Protein AF-A0A496UBB1-F1 (afdb_monomer)

pLDDT: mean 87.91, std 18.05, range [34.88, 98.75]

Nearest PDB structures (foldseek):
  5g04-assembly1_J  TM=6.525E-01  e=4.670E-03  Homo sapiens
  6gxz-assembly2_C  TM=7.563E-01  e=5.443E-02  Homo sapiens
  2fbn-assembly1_B  TM=5.266E-01  e=6.542E-03  Plasmodium falciparum
  6yj6-assembly1_A  TM=5.485E-01  e=4.943E-02  Saccharomyces cerevisiae
  8qvw-assembly1_B  TM=6.201E-01  e=1.496E-01  Homo sapiens

Radius of gyration: 25.25 Å; Cα contacts (8 Å, |Δi|>4): 283; chains: 1; bounding box: 58×88×48 Å

Foldseek 3Di:
DDDDDDDDDDDDPPPPPPPPPPPPPPPPPDPPPAAFAKDFDAPPDAQLLLCCQPVVDSVCSQVQQVVQVHGNVDDDDGRDITTGRDGNVCNQVSVLSSQLSVLQVVLVVCVVPPVPSSLVSLVVSCVSHVPDCVSLLVNLVVCVVVVVNVVNCVSLVVVLLAQSSLCVQLVVCVVVVNLVRNLVSLVSQVVDPDRDLSSLLSNLLSCLVVPVPVSSVVSLVVSCPDPPRDPVSNVVSVVSNVVSVVVD

Solvent-accessible surface area (backbone atoms only — not comparable to full-atom values): 14056 Å² total; per-residue (Å²): 132,93,81,90,86,89,82,90,76,90,78,84,79,85,74,82,77,77,77,77,78,75,80,86,71,80,75,79,74,71,71,86,83,62,57,51,14,69,43,66,39,51,85,91,68,50,51,44,59,51,18,35,56,76,65,72,36,47,89,47,12,49,57,50,25,47,71,43,73,35,55,68,91,55,78,79,55,66,72,38,74,40,47,41,103,42,54,44,92,44,27,68,58,52,53,29,33,50,55,17,42,51,29,40,54,55,17,61,72,24,50,91,81,34,55,68,60,15,54,55,30,22,53,51,16,29,72,51,25,76,87,49,60,62,34,54,48,53,52,29,53,54,28,48,78,72,68,39,51,68,64,27,49,66,67,35,58,89,42,32,71,37,61,67,39,6,53,52,52,17,54,52,26,45,75,71,68,34,54,66,60,14,52,51,27,40,50,44,26,52,71,44,100,75,52,53,53,67,56,31,45,51,44,16,52,53,28,47,76,73,64,42,50,69,65,11,52,52,31,44,49,55,37,65,69,36,86,85,38,57,69,66,57,47,53,51,50,51,52,53,56,51,58,64,62,73,76,111

Structure (mmCIF, N/CA/C/O backbone):
data_AF-A0A496UBB1-F1
#
_entry.id   AF-A0A496UBB1-F1
#
loop_
_atom_site.group_PDB
_atom_site.id
_atom_site.type_symbol
_atom_site.label_atom_id
_atom_site.label_alt_id
_atom_site.label_comp_id
_atom_site.label_asym_id
_atom_site.label_entity_id
_atom_site.label_seq_id
_atom_site.pdbx_PDB_ins_code
_atom_site.Cartn_x
_atom_site.Cartn_y
_atom_site.Cartn_z
_atom_site.occupancy
_atom_site.B_iso_or_equiv
_atom_site.auth_seq_id
_atom_site.auth_comp_id
_atom_site.auth_asym_id
_atom_site.auth_atom_id
_atom_site.pdbx_PDB_model_num
ATOM 1 N N . MET A 1 1 ? -26.678 69.797 -11.445 1.00 34.88 1 MET A N 1
ATOM 2 C CA . MET A 1 1 ? -26.960 69.477 -12.862 1.00 34.88 1 MET A CA 1
ATOM 3 C C . MET A 1 1 ? -25.673 68.917 -13.468 1.00 34.88 1 MET A C 1
ATOM 5 O O . MET A 1 1 ? -24.625 69.460 -13.153 1.00 34.88 1 MET A O 1
ATOM 9 N N . LYS A 1 2 ? -25.780 67.801 -14.207 1.00 38.09 2 LYS A N 1
ATOM 10 C CA . LYS A 1 2 ? -24.777 67.054 -15.019 1.00 38.09 2 LYS A CA 1
ATOM 11 C C . LYS A 1 2 ? -23.652 67.959 -15.599 1.00 38.09 2 LYS A C 1
ATOM 13 O O . LYS A 1 2 ? -23.957 69.097 -15.923 1.00 38.09 2 LYS A O 1
ATOM 18 N N . THR A 1 3 ? -22.375 67.598 -15.801 1.00 39.38 3 THR A N 1
ATOM 19 C CA . THR A 1 3 ? -21.736 66.430 -16.469 1.00 39.38 3 THR A CA 1
ATOM 20 C C . THR A 1 3 ? -20.200 66.625 -16.315 1.00 39.38 3 THR A C 1
ATOM 22 O O . THR A 1 3 ? -19.749 67.758 -16.431 1.00 39.38 3 THR A O 1
ATOM 25 N N . LEU A 1 4 ? -19.414 65.656 -15.822 1.00 44.28 4 LEU A N 1
ATOM 26 C CA . LEU A 1 4 ? -18.406 64.835 -16.544 1.00 44.28 4 LEU A CA 1
ATOM 27 C C . LEU A 1 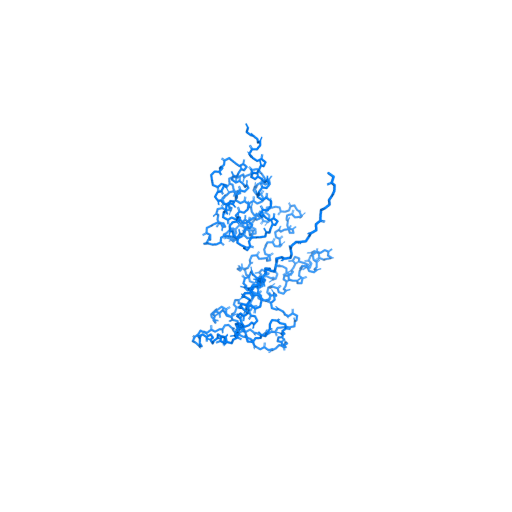4 ? -17.494 65.566 -17.567 1.00 44.28 4 LEU A C 1
ATOM 29 O O . LEU A 1 4 ? -18.026 66.101 -18.533 1.00 44.28 4 LEU A O 1
ATOM 33 N N . ILE A 1 5 ? -16.153 65.465 -17.422 1.00 39.56 5 ILE A N 1
ATOM 34 C CA . ILE A 1 5 ? -15.202 64.879 -18.412 1.00 39.56 5 ILE A CA 1
ATOM 35 C C . ILE A 1 5 ? -13.706 65.102 -18.053 1.00 39.56 5 ILE A C 1
ATOM 37 O O . ILE A 1 5 ? -13.263 66.220 -17.821 1.00 39.56 5 ILE A O 1
ATOM 41 N N . LEU A 1 6 ? -12.979 63.972 -18.092 1.00 38.97 6 LEU A N 1
ATOM 42 C CA . LEU A 1 6 ? -11.556 63.693 -18.368 1.00 38.97 6 LEU A CA 1
ATOM 43 C C . LEU A 1 6 ? -10.429 64.471 -17.660 1.00 38.97 6 LEU A C 1
ATOM 45 O O . LEU A 1 6 ? -10.047 65.562 -18.073 1.00 38.97 6 LEU A O 1
ATOM 49 N N . THR A 1 7 ? -9.692 63.733 -16.824 1.00 42.12 7 THR A N 1
ATOM 50 C CA . THR A 1 7 ? -8.228 63.852 -16.763 1.00 42.12 7 THR A CA 1
ATOM 51 C C . THR A 1 7 ? -7.617 62.459 -16.875 1.00 42.12 7 THR A C 1
ATOM 53 O O . THR A 1 7 ? -7.827 61.598 -16.024 1.00 42.12 7 THR A O 1
ATOM 56 N N . ALA A 1 8 ? -6.896 62.234 -17.970 1.00 42.97 8 ALA A N 1
ATOM 57 C CA . ALA A 1 8 ? -6.082 61.053 -18.193 1.00 42.97 8 ALA A CA 1
ATOM 58 C C . ALA A 1 8 ? -4.845 61.113 -17.287 1.00 42.97 8 ALA A C 1
ATOM 60 O O . ALA A 1 8 ? -4.058 62.054 -17.379 1.00 42.97 8 ALA A O 1
ATOM 61 N N . ALA A 1 9 ? -4.669 60.106 -16.433 1.00 40.09 9 ALA A N 1
ATOM 62 C CA . ALA A 1 9 ? -3.434 59.876 -15.697 1.00 40.09 9 ALA A CA 1
ATOM 63 C C . ALA A 1 9 ? -2.850 58.534 -16.143 1.00 40.09 9 ALA A C 1
ATOM 65 O O . ALA A 1 9 ? -3.376 57.462 -15.850 1.00 40.09 9 ALA A O 1
ATOM 66 N N . VAL A 1 10 ? -1.767 58.640 -16.906 1.00 43.75 10 VAL A N 1
ATOM 67 C CA . VAL A 1 10 ? -0.876 57.556 -17.304 1.00 43.75 10 VAL A CA 1
ATOM 68 C C . VAL A 1 10 ? -0.183 57.032 -16.045 1.00 43.75 10 VAL A C 1
ATOM 70 O O . VAL A 1 10 ? 0.629 57.738 -15.453 1.00 43.75 10 VAL A O 1
ATOM 73 N N . ILE A 1 11 ? -0.493 55.801 -15.635 1.00 44.00 11 ILE A N 1
ATOM 74 C CA . ILE A 1 11 ? 0.301 55.059 -14.650 1.00 44.00 11 ILE A CA 1
ATOM 75 C C . ILE A 1 11 ? 1.100 54.015 -15.424 1.00 44.00 11 ILE A C 1
ATOM 77 O O . ILE A 1 11 ? 0.563 53.024 -15.912 1.00 44.00 11 ILE A O 1
ATOM 81 N N . MET A 1 12 ? 2.398 54.281 -15.562 1.00 39.47 12 MET A N 1
ATOM 82 C CA . MET A 1 12 ? 3.376 53.334 -16.081 1.00 39.47 12 MET A CA 1
ATOM 83 C C . MET A 1 12 ? 3.597 52.219 -15.057 1.00 39.47 12 MET A C 1
ATOM 85 O O . MET A 1 12 ? 4.274 52.410 -14.050 1.00 39.47 12 MET A O 1
ATOM 89 N N . THR A 1 13 ? 3.043 51.039 -15.321 1.00 46.53 13 THR A N 1
ATOM 90 C CA . THR A 1 13 ? 3.401 49.808 -14.616 1.00 46.53 13 THR A CA 1
ATOM 91 C C . THR A 1 13 ? 4.704 49.266 -15.196 1.00 46.53 13 THR A C 1
ATOM 93 O O . THR A 1 13 ? 4.704 48.523 -16.177 1.00 46.53 13 THR A O 1
ATOM 96 N N . ALA A 1 14 ? 5.829 49.635 -14.587 1.00 44.69 14 ALA A N 1
ATOM 97 C CA . ALA A 1 14 ? 7.092 48.926 -14.755 1.00 44.69 14 ALA A CA 1
ATOM 98 C C . ALA A 1 14 ? 7.000 47.574 -14.024 1.00 44.69 14 ALA A C 1
ATOM 100 O O . ALA A 1 14 ? 7.448 47.419 -12.889 1.00 44.69 14 ALA A O 1
ATOM 101 N N . GLY A 1 15 ? 6.348 46.600 -14.662 1.00 42.34 15 GLY A N 1
ATOM 102 C CA . GLY A 1 15 ? 6.370 45.208 -14.235 1.00 42.34 15 GLY A CA 1
ATOM 103 C C . GLY A 1 15 ? 7.713 44.589 -14.605 1.00 42.34 15 GLY A C 1
ATOM 104 O O . GLY A 1 15 ? 7.918 44.182 -15.743 1.00 42.34 15 GLY A O 1
ATOM 105 N N . CYS A 1 16 ? 8.636 44.528 -13.648 1.00 42.47 16 CYS A N 1
ATOM 106 C CA . CYS A 1 16 ? 9.842 43.712 -13.741 1.00 42.47 16 CYS A CA 1
ATOM 107 C C . CYS A 1 16 ? 9.464 42.223 -13.778 1.00 42.47 16 CYS A C 1
ATOM 109 O O . CYS A 1 16 ? 9.526 41.537 -12.761 1.00 42.47 16 CYS A O 1
ATOM 111 N N . THR A 1 17 ? 9.114 41.687 -14.946 1.00 43.69 17 THR A N 1
ATOM 112 C CA . THR A 1 17 ? 9.176 40.241 -15.181 1.00 43.69 17 THR A CA 1
ATOM 113 C C . THR A 1 17 ? 10.638 39.869 -15.393 1.00 43.69 17 THR A C 1
ATOM 115 O O . THR A 1 17 ? 11.131 39.813 -16.520 1.00 43.69 17 THR A O 1
ATOM 118 N N . LYS A 1 18 ? 11.368 39.645 -14.294 1.00 39.88 18 LYS A N 1
ATOM 119 C CA . LYS A 1 18 ? 12.594 38.845 -14.351 1.00 39.88 18 LYS A CA 1
ATOM 120 C C . LYS A 1 18 ? 12.168 37.416 -14.670 1.00 39.88 18 LYS A C 1
ATOM 122 O O . LYS A 1 18 ? 11.892 36.628 -13.773 1.00 39.88 18 LYS A O 1
ATOM 127 N N . THR A 1 19 ? 12.086 37.101 -15.956 1.00 46.72 19 THR A N 1
ATOM 128 C CA . THR A 1 19 ? 12.054 35.717 -16.418 1.00 46.72 19 THR A CA 1
ATOM 129 C C . THR A 1 19 ? 13.435 35.145 -16.146 1.00 46.72 19 THR A C 1
ATOM 131 O O . THR A 1 19 ? 14.355 35.280 -16.951 1.00 46.72 19 THR A O 1
ATOM 134 N N . THR A 1 20 ? 13.618 34.577 -14.958 1.00 40.94 20 THR A N 1
ATOM 135 C CA . THR A 1 20 ? 14.803 33.786 -14.651 1.00 40.94 20 THR A CA 1
ATOM 136 C C . THR A 1 20 ? 14.674 32.502 -15.457 1.00 40.94 20 THR A C 1
ATOM 138 O O . THR A 1 20 ? 13.986 31.568 -15.056 1.00 40.94 20 THR A O 1
ATOM 141 N N . VAL A 1 21 ? 15.284 32.479 -16.641 1.00 42.44 21 VAL A N 1
ATOM 142 C CA . VAL A 1 21 ? 15.509 31.236 -17.376 1.00 42.44 21 VAL A CA 1
ATOM 143 C C . VAL A 1 21 ? 16.512 30.446 -16.545 1.00 42.44 21 VAL A C 1
ATOM 145 O O . VAL A 1 21 ? 17.716 30.689 -16.608 1.00 42.44 21 VAL A O 1
ATOM 148 N N . VAL A 1 22 ? 16.010 29.550 -15.698 1.00 36.53 22 VAL A N 1
ATOM 149 C CA . VAL A 1 22 ? 16.844 28.549 -15.039 1.00 36.53 22 VAL A CA 1
ATOM 150 C C . VAL A 1 22 ? 17.343 27.641 -16.156 1.00 36.53 22 VAL A C 1
ATOM 152 O O . VAL A 1 22 ? 16.577 26.867 -16.723 1.00 36.53 22 VAL A O 1
ATOM 155 N N . GLN A 1 23 ? 18.613 27.783 -16.535 1.00 38.38 23 GLN A N 1
ATOM 156 C CA . GLN A 1 23 ? 19.276 26.808 -17.391 1.00 38.38 23 GLN A CA 1
ATOM 157 C C . GLN A 1 23 ? 19.373 25.497 -16.603 1.00 38.38 23 GLN A C 1
ATOM 159 O O . GLN A 1 23 ? 20.313 25.285 -15.840 1.00 38.38 23 GLN A O 1
ATOM 164 N N . SER A 1 24 ? 18.377 24.626 -16.751 1.00 43.62 24 SER A N 1
ATOM 165 C CA . SER A 1 24 ? 18.393 23.275 -16.202 1.00 43.62 24 SER A CA 1
ATOM 166 C C . SER A 1 24 ? 19.391 22.419 -16.983 1.00 43.62 24 SER A C 1
ATOM 168 O O . SER A 1 24 ? 19.061 21.703 -17.922 1.00 43.62 24 SER A O 1
ATOM 170 N N . ARG A 1 25 ? 20.661 22.511 -16.595 1.00 42.31 25 ARG A N 1
ATOM 171 C CA . ARG A 1 25 ? 21.662 21.471 -16.857 1.00 42.31 25 ARG A CA 1
ATOM 172 C C . ARG A 1 25 ? 22.479 21.210 -15.599 1.00 42.31 25 ARG A C 1
ATOM 174 O O . ARG A 1 25 ? 23.703 21.202 -15.637 1.00 42.31 25 ARG A O 1
ATOM 181 N N . TYR A 1 26 ? 21.799 20.982 -14.479 1.00 40.34 26 TYR A N 1
ATOM 182 C CA . TYR A 1 26 ? 22.389 20.115 -13.469 1.00 40.34 26 TYR A CA 1
ATOM 183 C C . TYR A 1 26 ? 22.231 18.690 -13.987 1.00 40.34 26 TYR A C 1
ATOM 185 O O . TYR A 1 26 ? 21.193 18.062 -13.814 1.00 40.34 26 TYR A O 1
ATOM 193 N N . ILE A 1 27 ? 23.256 18.211 -14.693 1.00 48.44 27 ILE A N 1
ATOM 194 C CA . ILE A 1 27 ? 23.473 16.774 -14.802 1.00 48.44 27 ILE A CA 1
ATOM 195 C C . ILE A 1 27 ? 23.886 16.373 -13.391 1.00 48.44 27 ILE A C 1
ATOM 197 O O . ILE A 1 27 ? 25.020 16.621 -12.982 1.00 48.44 27 ILE A O 1
ATOM 201 N N . ILE A 1 28 ? 22.936 15.862 -12.612 1.00 49.47 28 ILE A N 1
ATOM 202 C CA . ILE A 1 28 ? 23.261 15.150 -11.383 1.00 49.47 28 ILE A CA 1
ATOM 203 C C . ILE A 1 28 ? 24.087 13.959 -11.863 1.00 49.47 28 ILE A C 1
ATOM 205 O O . ILE A 1 28 ? 23.551 13.055 -12.493 1.00 49.47 28 ILE A O 1
ATOM 209 N N . GLN A 1 29 ? 25.406 14.013 -11.683 1.00 47.59 29 GLN A N 1
ATOM 210 C CA . GLN A 1 29 ? 26.235 12.821 -11.770 1.00 47.59 29 GLN A CA 1
ATOM 211 C C . GLN A 1 29 ? 26.041 12.113 -10.428 1.00 47.59 29 GLN A C 1
ATOM 213 O O . GLN A 1 29 ? 26.569 12.613 -9.431 1.00 47.59 29 GLN A O 1
ATOM 218 N N . PRO A 1 30 ? 25.218 11.047 -10.350 1.00 53.56 30 PRO A N 1
ATOM 219 C CA . PRO A 1 30 ? 25.114 10.271 -9.126 1.00 53.56 30 PRO A CA 1
ATOM 220 C C . PRO A 1 30 ? 26.514 9.795 -8.748 1.00 53.56 30 PRO A C 1
ATOM 222 O O . PRO A 1 30 ? 27.323 9.475 -9.622 1.00 53.56 30 PRO A O 1
ATOM 225 N N . ASP A 1 31 ? 26.813 9.812 -7.453 1.00 51.72 31 ASP A N 1
ATOM 226 C CA . ASP A 1 31 ? 28.105 9.378 -6.945 1.00 51.72 31 ASP A CA 1
ATOM 227 C C . ASP A 1 31 ? 28.355 7.933 -7.405 1.00 51.72 31 ASP A C 1
ATOM 229 O O . ASP A 1 31 ? 27.686 6.986 -6.979 1.00 51.72 31 ASP A O 1
ATOM 233 N N . THR A 1 32 ? 29.291 7.780 -8.343 1.00 53.22 32 THR A N 1
ATOM 234 C CA . THR A 1 32 ? 29.580 6.541 -9.085 1.00 53.22 32 THR A CA 1
ATOM 235 C C . THR A 1 32 ? 30.123 5.410 -8.207 1.00 53.22 32 THR A C 1
ATOM 237 O O . THR A 1 32 ? 30.465 4.348 -8.718 1.00 53.22 32 THR A O 1
ATOM 240 N N . GLN A 1 33 ? 30.246 5.631 -6.896 1.00 56.94 33 GLN A N 1
ATOM 241 C CA . GLN A 1 33 ? 30.654 4.615 -5.927 1.00 56.94 33 GLN A CA 1
ATOM 242 C C . GLN A 1 33 ? 29.481 3.849 -5.305 1.00 56.94 33 GLN A C 1
ATOM 244 O O . GLN A 1 33 ? 29.718 2.866 -4.606 1.00 56.94 33 GLN A O 1
ATOM 249 N N . SER A 1 34 ? 28.234 4.261 -5.548 1.00 61.97 34 SER A N 1
ATOM 250 C CA . SER A 1 34 ? 27.068 3.509 -5.078 1.00 61.97 34 SER A CA 1
ATOM 251 C C . SER A 1 34 ? 26.761 2.348 -6.027 1.00 61.97 34 SER A C 1
ATOM 253 O O . SER A 1 34 ? 26.517 2.539 -7.217 1.00 61.97 34 SER A O 1
ATOM 255 N N . SER A 1 35 ? 26.821 1.125 -5.503 1.00 77.31 35 SER A N 1
ATOM 256 C CA . SER A 1 35 ? 26.423 -0.088 -6.208 1.00 77.31 35 SER A CA 1
ATOM 257 C C . SER A 1 35 ? 24.909 -0.062 -6.431 1.00 77.31 35 SER A C 1
ATOM 259 O O . SER A 1 35 ? 24.124 -0.205 -5.495 1.00 77.31 35 SER A O 1
ATOM 261 N N . GLN A 1 36 ? 24.500 0.204 -7.670 1.00 88.19 36 GLN A N 1
ATOM 262 C CA . GLN A 1 36 ? 23.095 0.262 -8.066 1.00 88.19 36 GLN A CA 1
ATOM 263 C C . GLN A 1 36 ? 22.580 -1.130 -8.441 1.00 88.19 36 GLN A C 1
ATOM 265 O O . GLN A 1 36 ? 23.280 -1.905 -9.094 1.00 88.19 36 GLN A O 1
ATOM 270 N N . CYS A 1 37 ? 21.337 -1.418 -8.063 1.00 93.62 37 CYS A N 1
ATOM 271 C CA . CYS A 1 37 ? 20.593 -2.603 -8.480 1.00 93.62 37 CYS A CA 1
ATOM 272 C C . CYS A 1 37 ? 20.428 -2.622 -10.004 1.00 93.62 37 CYS A C 1
ATOM 274 O O . CYS A 1 37 ? 19.929 -1.655 -10.594 1.00 93.62 37 CYS A O 1
ATOM 276 N N . ARG A 1 38 ? 20.777 -3.744 -10.640 1.00 95.06 38 ARG A N 1
ATOM 277 C CA . ARG A 1 38 ? 20.482 -3.966 -12.057 1.00 95.06 38 ARG A CA 1
ATOM 278 C C . ARG A 1 38 ? 19.107 -4.575 -12.211 1.00 95.06 38 ARG A C 1
ATOM 280 O O . ARG A 1 38 ? 18.685 -5.427 -11.435 1.00 95.06 38 ARG A O 1
ATOM 287 N N . TYR A 1 39 ? 18.398 -4.135 -13.236 1.00 96.12 39 TYR A N 1
ATOM 288 C CA . TYR A 1 39 ? 17.076 -4.644 -13.536 1.00 96.12 39 TYR A CA 1
ATOM 289 C C . TYR A 1 39 ? 16.878 -4.758 -15.042 1.00 96.12 39 TYR A C 1
ATOM 291 O O . TYR A 1 39 ? 17.121 -3.812 -15.787 1.00 96.12 39 TYR A O 1
ATOM 299 N N . THR A 1 40 ? 16.425 -5.921 -15.505 1.00 97.75 40 THR A N 1
ATOM 300 C CA . THR A 1 40 ? 16.101 -6.133 -16.917 1.00 97.75 40 THR A CA 1
ATOM 301 C C . THR A 1 40 ? 14.645 -5.776 -17.177 1.00 97.75 40 THR A C 1
ATOM 303 O O . THR A 1 40 ? 13.741 -6.476 -16.715 1.00 97.75 40 THR A O 1
ATOM 306 N N . TRP A 1 41 ? 14.430 -4.727 -17.968 1.00 97.94 41 TRP A N 1
ATOM 307 C CA . TRP A 1 41 ? 13.110 -4.266 -18.385 1.00 97.94 41 TRP A CA 1
ATOM 308 C C . TRP A 1 41 ? 12.315 -5.384 -19.066 1.00 97.94 41 TRP A C 1
ATOM 310 O O . TRP A 1 41 ? 12.812 -6.031 -19.992 1.00 97.94 41 TRP A O 1
ATOM 320 N N . GLN A 1 42 ? 11.079 -5.620 -18.631 1.00 97.94 42 GLN A N 1
ATOM 321 C CA . GLN A 1 42 ? 10.206 -6.661 -19.176 1.00 97.94 42 GLN A CA 1
ATOM 322 C C . GLN A 1 42 ? 9.101 -6.076 -20.060 1.00 97.94 42 GLN A C 1
ATOM 324 O O . GLN A 1 42 ? 8.846 -4.872 -20.107 1.00 97.94 42 GLN A O 1
ATOM 329 N N . HIS A 1 43 ? 8.416 -6.952 -20.792 1.00 97.06 43 HIS A N 1
ATOM 330 C CA . HIS A 1 43 ? 7.254 -6.550 -21.575 1.00 97.06 43 HIS A CA 1
ATOM 331 C C . HIS A 1 43 ? 6.120 -6.043 -20.668 1.00 97.06 43 HIS A C 1
ATOM 333 O O . HIS A 1 43 ? 5.716 -6.722 -19.725 1.00 97.06 43 HIS A O 1
ATOM 339 N N . GLY A 1 44 ? 5.582 -4.863 -20.988 1.00 95.75 44 GLY A N 1
ATOM 340 C CA . GLY A 1 44 ? 4.504 -4.231 -20.224 1.00 95.75 44 GLY A CA 1
ATOM 341 C C . GLY A 1 44 ? 4.958 -3.511 -18.951 1.00 95.75 44 GLY A C 1
ATOM 342 O O . GLY A 1 44 ? 4.101 -3.116 -18.160 1.00 95.75 44 GLY A O 1
ATOM 343 N N . ASP A 1 45 ? 6.265 -3.352 -18.738 1.00 97.88 45 ASP A N 1
ATOM 344 C CA . ASP A 1 45 ? 6.794 -2.448 -17.719 1.00 97.88 45 ASP A CA 1
ATOM 345 C C . ASP A 1 45 ? 6.614 -0.981 -18.158 1.00 97.88 45 ASP A C 1
ATOM 347 O O . ASP A 1 45 ? 6.624 -0.660 -19.350 1.00 97.88 45 ASP A O 1
ATOM 351 N N . TYR A 1 46 ? 6.440 -0.099 -17.175 1.00 98.00 46 TYR A N 1
ATOM 352 C CA . TYR A 1 46 ? 6.408 1.360 -17.305 1.00 98.00 46 TYR A CA 1
ATOM 353 C C . TYR A 1 46 ? 6.847 1.988 -15.973 1.00 98.00 46 TYR A C 1
ATOM 355 O O . TYR A 1 46 ? 6.853 1.310 -14.942 1.00 98.00 46 TYR A O 1
ATOM 363 N N . TRP A 1 47 ? 7.257 3.258 -15.973 1.00 97.94 47 TRP A N 1
ATOM 364 C CA . TRP A 1 47 ? 7.920 3.870 -14.815 1.00 97.94 47 TRP A CA 1
ATOM 365 C C . TRP A 1 47 ? 7.038 3.924 -13.565 1.00 97.94 47 TRP A C 1
ATOM 367 O O . TRP A 1 47 ? 7.504 3.588 -12.478 1.00 97.94 47 TRP A O 1
ATOM 377 N N . GLU A 1 48 ? 5.753 4.240 -13.713 1.00 98.19 48 GLU A N 1
ATOM 378 C CA . GLU A 1 48 ? 4.784 4.262 -12.615 1.00 98.19 48 GLU A CA 1
ATOM 379 C C . GLU A 1 48 ? 4.575 2.875 -11.998 1.00 98.19 48 GLU A C 1
ATOM 381 O O . GLU A 1 48 ? 4.380 2.764 -10.789 1.00 98.19 48 GLU A O 1
ATOM 386 N N . PHE A 1 49 ? 4.668 1.807 -12.798 1.00 97.88 49 PHE A N 1
ATOM 387 C CA . PHE A 1 49 ? 4.588 0.436 -12.296 1.00 97.88 49 PHE A CA 1
ATOM 388 C C . PHE A 1 49 ? 5.794 0.081 -11.424 1.00 97.88 49 PHE A C 1
ATOM 390 O O . PHE A 1 49 ? 5.616 -0.469 -10.338 1.00 97.88 49 PHE A O 1
ATOM 397 N N . LEU A 1 50 ? 7.010 0.429 -11.862 1.00 97.75 50 LEU A N 1
ATOM 398 C CA . LEU A 1 50 ? 8.219 0.208 -11.064 1.00 97.75 50 LEU A CA 1
ATOM 399 C C . LEU A 1 50 ? 8.195 1.051 -9.782 1.00 97.75 50 LEU A C 1
ATOM 401 O O . LEU A 1 50 ? 8.513 0.540 -8.712 1.00 97.75 50 LEU A O 1
ATOM 405 N N . ALA A 1 51 ? 7.802 2.323 -9.878 1.00 97.25 51 ALA A N 1
ATOM 406 C CA . ALA A 1 51 ? 7.745 3.228 -8.735 1.00 97.25 51 ALA A CA 1
ATOM 407 C C . ALA A 1 51 ? 6.722 2.754 -7.688 1.00 97.25 51 ALA A C 1
ATOM 409 O O . ALA A 1 51 ? 7.031 2.689 -6.500 1.00 97.25 51 ALA A O 1
ATOM 410 N N . TRP A 1 52 ? 5.547 2.296 -8.125 1.00 96.31 52 TRP A N 1
ATOM 411 C CA . TRP A 1 52 ? 4.578 1.644 -7.245 1.00 96.31 52 TRP A CA 1
ATOM 412 C C . TRP A 1 52 ? 5.137 0.379 -6.582 1.00 96.31 52 TRP A C 1
ATOM 414 O O . TRP A 1 52 ? 5.054 0.229 -5.365 1.00 96.31 52 TRP A O 1
ATOM 424 N N . ALA A 1 53 ? 5.725 -0.533 -7.357 1.00 97.25 53 ALA A N 1
ATOM 425 C CA . ALA A 1 53 ? 6.169 -1.822 -6.833 1.00 97.25 53 ALA A CA 1
ATOM 426 C C . ALA A 1 53 ? 7.355 -1.690 -5.858 1.00 97.25 53 ALA A C 1
ATOM 428 O O . ALA A 1 53 ? 7.385 -2.336 -4.804 1.00 97.25 53 ALA A O 1
ATOM 429 N N . LEU A 1 54 ? 8.342 -0.864 -6.213 1.00 96.38 54 LEU A N 1
ATOM 430 C CA . LEU A 1 54 ? 9.617 -0.766 -5.502 1.00 96.38 54 LEU A CA 1
ATOM 431 C C . LEU A 1 54 ? 9.622 0.314 -4.423 1.00 96.38 54 LEU A C 1
ATOM 433 O O . LEU A 1 54 ? 10.256 0.122 -3.387 1.00 96.38 54 LEU A O 1
ATOM 437 N N . LEU A 1 55 ? 8.939 1.435 -4.662 1.00 93.50 55 LEU A N 1
ATOM 438 C CA . LEU A 1 55 ? 8.970 2.607 -3.783 1.00 93.50 55 LEU A CA 1
ATOM 439 C C . LEU A 1 55 ? 7.644 2.827 -3.049 1.00 93.50 55 LEU A C 1
ATOM 441 O O . LEU A 1 55 ? 7.606 3.629 -2.120 1.00 93.50 55 LEU A O 1
ATOM 445 N N . ASP A 1 56 ? 6.577 2.114 -3.441 1.00 91.69 56 ASP A N 1
ATOM 446 C CA . ASP A 1 56 ? 5.218 2.329 -2.928 1.00 91.69 56 ASP A CA 1
ATOM 447 C C . ASP A 1 56 ? 4.787 3.807 -3.103 1.00 91.69 56 ASP A C 1
ATOM 449 O O . ASP A 1 56 ? 4.113 4.388 -2.250 1.00 91.69 56 ASP A O 1
ATOM 453 N N . ASP A 1 57 ? 5.236 4.424 -4.212 1.00 91.06 57 ASP A N 1
ATOM 454 C CA . ASP A 1 57 ? 5.053 5.843 -4.542 1.00 91.06 57 ASP A CA 1
ATOM 455 C C . ASP A 1 57 ? 5.058 6.079 -6.066 1.00 91.06 57 ASP A C 1
ATOM 457 O O . ASP A 1 57 ? 6.106 6.164 -6.704 1.00 91.06 57 ASP A O 1
ATOM 461 N N . ILE A 1 58 ? 3.870 6.183 -6.672 1.00 93.50 58 ILE A N 1
ATOM 462 C CA . ILE A 1 58 ? 3.703 6.426 -8.118 1.00 93.50 58 ILE A CA 1
ATOM 463 C C . ILE A 1 58 ? 4.292 7.781 -8.567 1.00 93.50 58 ILE A C 1
ATOM 465 O O . ILE A 1 58 ? 4.986 7.794 -9.583 1.00 93.50 58 ILE A O 1
ATOM 469 N N . PRO A 1 59 ? 4.071 8.909 -7.856 1.00 92.31 59 PRO A N 1
ATOM 470 C CA . PRO A 1 59 ? 4.686 10.201 -8.184 1.00 92.31 59 PRO A CA 1
ATOM 471 C C . PRO A 1 59 ? 6.209 10.187 -8.384 1.00 92.31 59 PRO A C 1
ATOM 473 O O . PRO A 1 59 ? 6.728 11.019 -9.127 1.00 92.31 59 PRO A O 1
ATOM 476 N N . SER A 1 60 ? 6.931 9.235 -7.785 1.00 94.00 60 SER A N 1
ATOM 477 C CA . SER A 1 60 ? 8.377 9.074 -7.986 1.00 94.00 60 SER A CA 1
ATOM 478 C C . SER A 1 60 ? 8.779 8.464 -9.339 1.00 94.00 60 SER A C 1
ATOM 480 O O . SER A 1 60 ? 9.973 8.324 -9.603 1.00 94.00 60 SER A O 1
ATOM 482 N N . ALA A 1 61 ? 7.833 8.123 -10.221 1.00 96.88 61 ALA A N 1
ATOM 483 C CA . ALA A 1 61 ? 8.103 7.533 -11.536 1.00 96.88 61 ALA A CA 1
ATOM 484 C C . ALA A 1 61 ? 9.060 8.364 -12.401 1.00 96.88 61 ALA A C 1
ATOM 486 O O . ALA A 1 61 ? 10.032 7.828 -12.932 1.00 96.88 61 ALA A O 1
ATOM 487 N N . ASP A 1 62 ? 8.841 9.677 -12.492 1.00 96.62 62 ASP A N 1
ATOM 488 C CA . ASP A 1 62 ? 9.690 10.570 -13.288 1.00 96.62 62 ASP A CA 1
ATOM 489 C C . ASP A 1 62 ? 11.117 10.621 -12.731 1.00 96.62 62 ASP A C 1
ATOM 491 O O . ASP A 1 62 ? 12.098 10.594 -13.475 1.00 96.62 62 ASP A O 1
ATOM 495 N N . VAL A 1 63 ? 11.244 10.659 -11.401 1.00 95.00 63 VAL A N 1
ATOM 496 C CA . VAL A 1 63 ? 12.541 10.637 -10.713 1.00 95.00 63 VAL A CA 1
ATOM 497 C C . VAL A 1 63 ? 13.246 9.308 -10.970 1.00 95.00 63 VAL A C 1
ATOM 499 O O . VAL A 1 63 ? 14.448 9.288 -11.246 1.00 95.00 63 VAL A O 1
ATOM 502 N N . LEU A 1 64 ? 12.507 8.200 -10.936 1.00 95.44 64 LEU A N 1
ATOM 503 C CA . LEU A 1 64 ? 13.032 6.875 -11.238 1.00 95.44 64 LEU A CA 1
ATOM 504 C C . LEU A 1 64 ? 13.541 6.783 -12.686 1.00 95.44 64 LEU A C 1
ATOM 506 O O . LEU A 1 64 ? 14.656 6.316 -12.908 1.00 95.44 64 LEU A O 1
ATOM 510 N N . ALA A 1 65 ? 12.783 7.297 -13.657 1.00 96.69 65 ALA A N 1
ATOM 511 C CA . ALA A 1 65 ? 13.204 7.347 -15.057 1.00 96.69 65 ALA A CA 1
ATOM 512 C C . ALA A 1 65 ? 14.500 8.154 -15.231 1.00 96.69 65 ALA A C 1
ATOM 514 O O . ALA A 1 65 ? 15.476 7.669 -15.810 1.00 96.69 65 ALA A O 1
ATOM 515 N N . LEU A 1 66 ? 14.537 9.367 -14.665 1.00 94.88 66 LEU A N 1
ATOM 516 C CA . LEU A 1 66 ? 15.682 10.274 -14.762 1.00 94.88 66 LEU A CA 1
ATOM 517 C C . LEU A 1 66 ? 16.937 9.696 -14.098 1.00 94.88 66 LEU A C 1
ATOM 519 O O . LEU A 1 66 ? 18.032 9.815 -14.647 1.00 94.88 66 LEU A O 1
ATOM 523 N N . THR A 1 67 ? 16.789 9.049 -12.940 1.00 92.44 67 THR A N 1
ATOM 524 C CA . THR A 1 67 ? 17.907 8.393 -12.238 1.00 92.44 67 THR A CA 1
ATOM 525 C C . THR A 1 67 ? 18.431 7.169 -12.984 1.00 92.44 67 THR A C 1
ATOM 527 O O . THR A 1 67 ? 19.637 6.928 -12.958 1.00 92.44 67 THR A O 1
ATOM 530 N N . ALA A 1 68 ? 17.569 6.463 -13.720 1.00 93.56 68 ALA A N 1
ATOM 531 C CA . ALA A 1 68 ? 17.952 5.376 -14.617 1.00 93.56 68 ALA A CA 1
ATOM 532 C C . ALA A 1 68 ? 18.550 5.856 -15.959 1.00 93.56 68 ALA A C 1
ATOM 534 O O . ALA A 1 68 ? 18.961 5.033 -16.778 1.00 93.56 68 ALA A O 1
ATOM 535 N N . GLY A 1 69 ? 18.610 7.172 -16.205 1.00 94.81 69 GLY A N 1
ATOM 536 C CA . GLY A 1 69 ? 19.168 7.757 -17.429 1.00 94.81 69 GLY A CA 1
ATOM 537 C C . GLY A 1 69 ? 18.183 7.877 -18.597 1.00 94.81 69 GLY A C 1
ATOM 538 O O . GLY A 1 69 ? 18.615 8.028 -19.740 1.00 94.81 69 GLY A O 1
ATOM 539 N N . TYR A 1 70 ? 16.877 7.832 -18.327 1.00 96.38 70 TYR A N 1
ATOM 540 C CA . TYR A 1 70 ? 15.807 7.958 -19.318 1.00 96.38 70 TYR A CA 1
ATOM 541 C C . TYR A 1 70 ? 14.993 9.240 -19.100 1.00 96.38 70 TYR A C 1
ATOM 543 O O . TYR A 1 70 ? 14.916 9.775 -17.997 1.00 96.38 70 TYR A O 1
ATOM 551 N N . LEU A 1 71 ? 14.371 9.746 -20.168 1.00 96.31 71 LEU A N 1
ATOM 552 C CA . LEU A 1 71 ? 13.293 10.730 -20.032 1.00 96.31 71 LEU A CA 1
ATOM 553 C C . LEU A 1 71 ? 12.014 10.003 -19.571 1.00 96.31 71 LEU A C 1
ATOM 555 O O . LEU A 1 71 ? 11.808 8.875 -20.026 1.00 96.31 71 LEU A O 1
ATOM 559 N N . PRO A 1 72 ? 11.150 10.609 -18.735 1.00 96.25 72 PRO A N 1
ATOM 560 C CA . PRO A 1 72 ? 9.934 9.952 -18.237 1.00 96.25 72 PRO A CA 1
ATOM 561 C C . PRO A 1 72 ? 9.013 9.397 -19.332 1.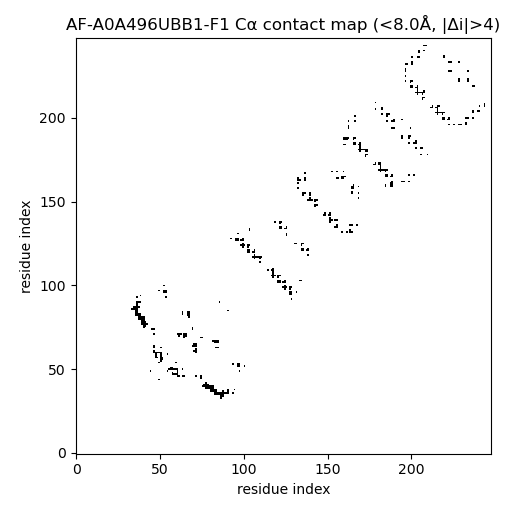00 96.25 72 PRO A C 1
ATOM 563 O O . PRO A 1 72 ? 8.440 8.322 -19.193 1.00 96.25 72 PRO A O 1
ATOM 566 N N . GLU A 1 73 ? 8.920 10.081 -20.470 1.00 96.56 73 GLU A N 1
ATOM 567 C CA . GLU A 1 73 ? 8.112 9.661 -21.616 1.00 96.56 73 GLU A CA 1
ATOM 568 C C . GLU A 1 73 ? 8.754 8.555 -22.479 1.00 96.56 73 GLU A C 1
ATOM 570 O O . GLU A 1 73 ? 8.117 8.035 -23.398 1.00 96.56 73 GLU A O 1
ATOM 575 N N . VAL A 1 74 ? 10.016 8.195 -22.219 1.00 97.50 74 VAL A N 1
ATOM 576 C CA . VAL A 1 74 ? 10.762 7.186 -22.979 1.00 97.50 74 VAL A CA 1
ATOM 577 C C . VAL A 1 74 ? 10.868 5.901 -22.165 1.00 97.50 74 VAL A C 1
ATOM 579 O O . VAL A 1 74 ? 11.487 5.862 -21.103 1.00 97.50 74 VAL A O 1
ATOM 582 N N . LEU A 1 75 ? 10.305 4.820 -22.706 1.00 97.44 75 LEU A N 1
ATOM 583 C CA . LEU A 1 75 ? 10.384 3.489 -22.108 1.00 97.44 75 LEU A CA 1
ATOM 584 C C . LEU A 1 75 ? 11.565 2.695 -22.697 1.00 97.44 75 LEU A C 1
ATOM 586 O O . LEU A 1 75 ? 11.727 2.680 -23.925 1.00 97.44 75 LEU A O 1
ATOM 590 N N . PRO A 1 76 ? 12.370 2.007 -21.867 1.00 97.69 76 PRO A N 1
ATOM 591 C CA . PRO A 1 76 ? 13.356 1.042 -22.342 1.00 97.69 76 PRO A CA 1
ATOM 592 C C . PRO A 1 76 ? 12.710 -0.077 -23.175 1.00 97.69 76 PRO A C 1
ATOM 594 O O . PRO A 1 76 ? 11.533 -0.413 -23.015 1.00 97.69 76 PRO A O 1
ATOM 597 N N . ALA A 1 77 ? 13.480 -0.688 -24.076 1.00 97.69 77 ALA A N 1
ATOM 598 C CA . ALA A 1 77 ? 13.008 -1.868 -24.793 1.00 97.69 77 ALA A CA 1
ATOM 599 C C . ALA A 1 77 ? 13.019 -3.094 -23.856 1.00 97.69 77 ALA A C 1
ATOM 601 O O . ALA A 1 77 ? 13.898 -3.200 -22.998 1.00 97.69 77 ALA A O 1
ATOM 602 N N . PRO A 1 78 ? 12.100 -4.065 -24.014 1.00 98.12 78 PRO A N 1
ATOM 603 C CA . PRO A 1 78 ? 12.196 -5.330 -23.290 1.00 98.12 78 PRO A CA 1
ATOM 604 C C . PRO A 1 78 ? 13.566 -5.994 -23.497 1.00 98.12 78 PRO A C 1
ATOM 606 O O . PRO A 1 78 ? 14.056 -6.084 -24.624 1.00 98.12 78 PRO A O 1
ATOM 609 N N . GLY A 1 79 ? 14.184 -6.446 -22.407 1.00 97.88 79 GLY A N 1
ATOM 610 C CA . GLY A 1 79 ? 15.547 -6.979 -22.379 1.00 97.88 79 GLY A CA 1
ATOM 611 C C . GLY A 1 79 ? 16.641 -5.931 -22.142 1.00 97.88 79 GLY A C 1
ATOM 612 O O . GLY A 1 79 ? 17.796 -6.308 -21.957 1.00 97.88 79 GLY A O 1
ATOM 613 N N . THR A 1 80 ? 16.319 -4.633 -22.131 1.00 97.94 80 THR A N 1
ATOM 614 C CA . THR A 1 80 ? 17.272 -3.584 -21.747 1.00 97.94 80 THR A CA 1
ATOM 615 C C . THR A 1 80 ? 17.541 -3.634 -20.243 1.00 97.94 80 THR A C 1
ATOM 617 O O . THR A 1 80 ? 16.611 -3.627 -19.441 1.00 97.94 80 THR A O 1
ATOM 620 N N . GLU A 1 81 ? 18.817 -3.671 -19.860 1.00 97.31 81 GLU A N 1
ATOM 621 C CA . GLU A 1 81 ? 19.236 -3.508 -18.467 1.00 97.31 81 GLU A CA 1
ATOM 622 C C . GLU A 1 81 ? 19.219 -2.021 -18.095 1.00 97.31 81 GLU A C 1
ATOM 624 O O . GLU A 1 81 ? 19.763 -1.181 -18.817 1.00 97.31 81 GLU A O 1
ATOM 629 N N . ILE A 1 82 ? 18.578 -1.701 -16.975 1.00 96.12 82 ILE A N 1
ATOM 630 C CA . ILE A 1 82 ? 18.570 -0.373 -16.367 1.00 96.12 82 ILE A CA 1
ATOM 631 C C . ILE A 1 82 ? 19.150 -0.443 -14.956 1.00 96.12 82 ILE A C 1
ATOM 633 O O . ILE A 1 82 ? 19.146 -1.500 -14.319 1.00 96.12 82 ILE A O 1
ATOM 637 N N . LEU A 1 83 ? 19.629 0.699 -14.470 1.00 94.69 83 LEU A N 1
ATOM 638 C CA . LEU A 1 83 ? 20.101 0.855 -13.101 1.00 94.69 83 LEU A CA 1
ATOM 639 C C . LEU A 1 83 ? 19.019 1.540 -12.274 1.00 94.69 83 LEU A C 1
ATOM 641 O O . LEU A 1 83 ? 18.546 2.620 -12.626 1.00 94.69 83 LEU A O 1
ATOM 645 N N . ILE A 1 84 ? 18.626 0.898 -11.182 1.00 93.81 84 ILE A N 1
ATOM 646 C CA . ILE A 1 84 ? 17.646 1.419 -10.233 1.00 93.81 84 ILE A CA 1
ATOM 647 C C . ILE A 1 84 ? 18.419 1.997 -9.038 1.00 93.81 84 ILE A C 1
ATOM 649 O O . ILE A 1 84 ? 19.402 1.384 -8.613 1.00 93.81 84 ILE A O 1
ATOM 653 N N . PRO A 1 85 ? 18.006 3.143 -8.459 1.00 90.81 85 PRO A N 1
ATOM 654 C CA . PRO A 1 85 ? 18.676 3.776 -7.319 1.00 90.81 85 PRO A CA 1
ATOM 655 C C . PRO A 1 85 ? 18.427 3.031 -5.989 1.00 90.81 85 PRO A C 1
ATOM 657 O O . PRO A 1 85 ? 18.102 3.634 -4.970 1.00 90.81 85 PRO A O 1
ATOM 660 N N . LEU A 1 86 ? 18.573 1.707 -6.001 1.00 91.12 86 LEU A N 1
ATOM 661 C CA . LEU A 1 86 ? 18.575 0.825 -4.840 1.00 91.12 86 LEU A CA 1
ATOM 662 C C . LEU A 1 86 ? 19.962 0.201 -4.699 1.00 91.12 86 LEU A C 1
ATOM 664 O O . LEU A 1 86 ? 20.680 0.050 -5.686 1.00 91.12 86 LEU A O 1
ATOM 668 N N . SER A 1 87 ? 20.321 -0.174 -3.475 1.00 91.38 87 SER A N 1
ATOM 669 C CA . SER A 1 87 ? 21.582 -0.862 -3.202 1.00 91.38 87 SER A CA 1
ATOM 670 C C . SER A 1 87 ? 21.617 -2.239 -3.883 1.00 91.38 87 SER A C 1
ATOM 672 O O . SER A 1 87 ? 20.601 -2.930 -3.948 1.00 91.38 87 SER A O 1
ATOM 674 N N . GLU A 1 88 ? 22.778 -2.641 -4.403 1.00 92.50 88 GLU A N 1
ATOM 675 C CA . GLU A 1 88 ? 22.982 -3.918 -5.114 1.00 92.50 88 GLU A CA 1
ATOM 676 C C . GLU A 1 88 ? 22.623 -5.155 -4.268 1.00 92.50 88 GLU A C 1
ATOM 678 O O . GLU A 1 88 ? 22.152 -6.155 -4.802 1.00 92.50 88 GLU A O 1
ATOM 683 N N . ASP A 1 89 ? 22.750 -5.091 -2.939 1.00 92.56 89 ASP A N 1
ATOM 684 C CA . ASP A 1 89 ? 22.320 -6.175 -2.040 1.00 92.56 89 ASP A CA 1
ATOM 685 C C . ASP A 1 89 ? 20.795 -6.402 -2.038 1.00 92.56 89 ASP A C 1
ATOM 687 O O . ASP A 1 89 ? 20.331 -7.471 -1.637 1.00 92.56 89 ASP A O 1
ATOM 691 N N . LEU A 1 90 ? 20.017 -5.437 -2.538 1.00 94.62 90 LEU A N 1
ATOM 692 C CA . LEU A 1 90 ? 18.571 -5.540 -2.719 1.00 94.62 90 LEU A CA 1
ATOM 693 C C . LEU A 1 90 ? 18.169 -6.050 -4.108 1.00 94.62 90 LEU A C 1
ATOM 695 O O . LEU A 1 90 ? 16.974 -6.177 -4.361 1.00 94.62 90 LEU A O 1
ATOM 699 N N . GLU A 1 91 ? 19.110 -6.370 -5.002 1.00 95.06 91 GLU A N 1
ATOM 700 C CA . GLU A 1 91 ? 18.797 -6.709 -6.398 1.00 95.06 91 GLU A CA 1
ATOM 701 C C . GLU A 1 91 ? 17.821 -7.882 -6.521 1.00 95.06 91 GLU A C 1
ATOM 703 O O . GLU A 1 91 ? 16.768 -7.767 -7.152 1.00 95.06 91 GLU A O 1
ATOM 708 N N . GLN A 1 92 ? 18.096 -8.991 -5.831 1.00 96.25 92 GLN A N 1
ATOM 709 C CA . GLN A 1 92 ? 17.202 -10.147 -5.864 1.00 96.25 92 GLN A CA 1
ATOM 710 C C . GLN A 1 92 ? 15.834 -9.843 -5.233 1.00 96.25 92 GLN A C 1
ATOM 712 O O . GLN A 1 92 ? 14.813 -10.342 -5.707 1.00 96.25 92 GLN A O 1
ATOM 717 N N . ALA A 1 93 ? 15.798 -9.020 -4.180 1.00 96.19 93 ALA A N 1
ATOM 718 C CA . ALA A 1 93 ? 14.548 -8.609 -3.547 1.00 96.19 93 ALA A CA 1
ATOM 719 C C . ALA A 1 93 ? 13.717 -7.718 -4.484 1.00 96.19 93 ALA A C 1
ATOM 721 O O . ALA A 1 93 ? 12.510 -7.915 -4.599 1.00 96.19 93 ALA A O 1
ATOM 722 N N . ALA A 1 94 ? 14.358 -6.799 -5.212 1.00 96.06 94 ALA A N 1
ATOM 723 C CA . ALA A 1 94 ? 13.713 -5.961 -6.216 1.00 96.06 94 ALA A CA 1
ATOM 724 C C . ALA A 1 94 ? 13.161 -6.799 -7.380 1.00 96.06 94 ALA A C 1
ATOM 726 O O . ALA A 1 94 ? 12.021 -6.593 -7.792 1.00 96.06 94 ALA A O 1
ATOM 727 N N . ILE A 1 95 ? 13.913 -7.793 -7.867 1.00 96.94 95 ILE A N 1
ATOM 728 C CA . ILE A 1 95 ? 13.437 -8.727 -8.901 1.00 96.94 95 ILE A CA 1
ATOM 729 C C . ILE A 1 95 ? 12.201 -9.492 -8.410 1.00 96.94 95 ILE A C 1
ATOM 731 O O . ILE A 1 95 ? 11.171 -9.496 -9.086 1.00 96.94 95 ILE A O 1
ATOM 735 N N . ASN A 1 96 ? 12.270 -10.078 -7.211 1.00 98.06 96 ASN A N 1
ATOM 736 C CA . ASN A 1 96 ? 11.149 -10.803 -6.612 1.00 98.06 96 ASN A CA 1
ATOM 737 C C . ASN A 1 96 ? 9.914 -9.905 -6.438 1.00 98.06 96 ASN A C 1
ATOM 739 O O . ASN A 1 96 ? 8.801 -10.319 -6.766 1.00 98.06 96 ASN A O 1
ATOM 743 N N . ARG A 1 97 ? 10.115 -8.661 -5.981 1.00 97.94 97 ARG A N 1
ATOM 744 C CA . ARG A 1 97 ? 9.061 -7.647 -5.849 1.00 97.94 97 ARG A CA 1
ATOM 745 C C . ARG A 1 97 ? 8.412 -7.331 -7.191 1.00 97.94 97 ARG A C 1
ATOM 747 O O . ARG A 1 97 ? 7.190 -7.274 -7.266 1.00 97.94 97 ARG A O 1
ATOM 754 N N . MET A 1 98 ? 9.200 -7.143 -8.247 1.00 98.12 98 MET A N 1
ATOM 755 C CA . MET A 1 98 ? 8.677 -6.853 -9.585 1.00 98.12 98 MET A CA 1
ATOM 756 C C . MET A 1 98 ? 7.883 -8.031 -10.160 1.00 98.12 98 MET A C 1
ATOM 758 O O . MET A 1 98 ? 6.832 -7.829 -10.769 1.00 98.12 98 MET A O 1
ATOM 762 N N . ASP A 1 99 ? 8.335 -9.263 -9.934 1.00 98.38 99 ASP A N 1
ATOM 763 C CA . ASP A 1 99 ? 7.593 -10.462 -10.332 1.00 98.38 99 ASP A CA 1
ATOM 764 C C . ASP A 1 99 ? 6.266 -10.587 -9.578 1.00 98.38 99 ASP A C 1
ATOM 766 O O . ASP A 1 99 ? 5.220 -10.794 -10.200 1.00 98.38 99 ASP A O 1
ATOM 770 N N . ALA A 1 100 ? 6.283 -10.388 -8.257 1.00 98.56 100 ALA A N 1
ATOM 771 C CA . ALA A 1 100 ? 5.072 -10.336 -7.446 1.00 98.56 100 ALA A CA 1
ATOM 772 C C . ALA A 1 100 ? 4.120 -9.228 -7.930 1.00 98.56 100 ALA A C 1
ATOM 774 O O . ALA A 1 100 ? 2.918 -9.448 -8.067 1.00 98.56 100 ALA A O 1
ATOM 775 N N . ALA A 1 101 ? 4.648 -8.049 -8.263 1.00 98.31 101 ALA A N 1
ATOM 776 C CA . ALA A 1 101 ? 3.871 -6.908 -8.733 1.00 98.31 101 ALA A CA 1
ATOM 777 C C . ALA A 1 101 ? 3.131 -7.180 -10.047 1.00 98.31 101 ALA A C 1
ATOM 779 O O . ALA A 1 101 ? 1.983 -6.760 -10.212 1.00 98.31 101 ALA A O 1
ATOM 780 N N . ARG A 1 102 ? 3.735 -7.940 -10.968 1.00 98.38 102 ARG A N 1
ATOM 781 C CA . ARG A 1 102 ? 3.052 -8.363 -12.202 1.00 98.38 102 ARG A CA 1
ATOM 782 C C . ARG A 1 102 ? 1.904 -9.317 -11.915 1.00 98.38 102 ARG A C 1
ATOM 784 O O . ARG A 1 102 ? 0.852 -9.190 -12.539 1.00 98.38 102 ARG A O 1
ATOM 791 N N . LEU A 1 103 ? 2.102 -10.244 -10.978 1.00 98.69 103 LEU A N 1
ATOM 792 C CA . LEU A 1 103 ? 1.061 -11.172 -10.543 1.00 98.69 103 LEU A CA 1
ATOM 793 C C . LEU A 1 103 ? -0.110 -10.417 -9.898 1.00 98.69 103 LEU A C 1
ATOM 795 O O . LEU A 1 103 ? -1.252 -10.688 -10.252 1.00 98.69 103 LEU A O 1
ATOM 799 N N . VAL A 1 104 ? 0.153 -9.416 -9.049 1.00 98.44 104 VAL A N 1
ATOM 800 C CA . VAL A 1 104 ? -0.891 -8.543 -8.472 1.00 98.44 104 VAL A CA 1
ATOM 801 C C . VAL A 1 104 ? -1.644 -7.762 -9.550 1.00 98.44 104 VAL A C 1
ATOM 803 O O . VAL A 1 104 ? -2.874 -7.688 -9.515 1.00 98.44 104 VAL A O 1
ATOM 806 N N . ARG A 1 105 ? -0.938 -7.211 -10.546 1.00 97.62 105 ARG A N 1
ATOM 807 C CA . ARG A 1 105 ? -1.579 -6.508 -11.667 1.00 97.62 105 ARG A CA 1
ATOM 808 C C . ARG A 1 105 ? -2.516 -7.439 -12.440 1.00 97.62 105 ARG A C 1
ATOM 810 O O . ARG A 1 105 ? -3.675 -7.099 -12.648 1.00 97.62 105 ARG A O 1
ATOM 817 N N . ALA A 1 106 ? -2.039 -8.630 -12.800 1.00 98.06 106 ALA A N 1
ATOM 818 C CA . ALA A 1 106 ? -2.858 -9.635 -13.472 1.00 98.06 106 ALA A CA 1
ATOM 819 C C . ALA A 1 106 ? -4.038 -10.100 -12.596 1.00 98.06 106 ALA A C 1
ATOM 821 O O . ALA A 1 106 ? -5.149 -10.264 -13.090 1.00 98.06 106 ALA A O 1
ATOM 822 N N . ALA A 1 107 ? -3.840 -10.246 -11.283 1.00 98.31 107 ALA A N 1
ATOM 823 C CA . ALA A 1 107 ? -4.914 -10.581 -10.351 1.00 98.31 107 ALA A CA 1
ATOM 824 C C . ALA A 1 107 ? -6.000 -9.498 -10.308 1.00 98.31 107 ALA A C 1
ATOM 826 O O . ALA A 1 107 ? -7.187 -9.821 -10.281 1.00 98.31 107 ALA A O 1
ATOM 827 N N . THR A 1 108 ? -5.607 -8.222 -10.348 1.00 96.69 108 THR A N 1
ATOM 828 C CA . THR A 1 108 ? -6.539 -7.085 -10.394 1.00 96.69 108 THR A CA 1
ATOM 829 C C . THR A 1 108 ? -7.446 -7.149 -11.623 1.00 96.69 108 THR A C 1
ATOM 831 O O . THR A 1 108 ? -8.644 -6.900 -11.509 1.00 96.69 108 THR A O 1
ATOM 834 N N . GLU A 1 109 ? -6.911 -7.538 -12.784 1.00 96.75 109 GLU A N 1
ATOM 835 C CA . GLU A 1 109 ? -7.689 -7.701 -14.022 1.00 96.75 109 GLU A CA 1
ATOM 836 C C . GLU A 1 109 ? -8.712 -8.847 -13.929 1.00 96.75 109 GLU A C 1
ATOM 838 O O . GLU A 1 109 ? -9.798 -8.764 -14.506 1.00 96.75 109 GLU A O 1
ATOM 843 N N . LEU A 1 110 ? -8.395 -9.902 -13.171 1.00 97.88 110 LEU A N 1
ATOM 844 C CA . LEU A 1 110 ? -9.279 -11.053 -12.976 1.00 97.88 110 LEU A CA 1
ATOM 845 C C . LEU A 1 110 ? -10.333 -10.847 -11.886 1.00 97.88 110 LEU A C 1
ATOM 847 O O . LEU A 1 110 ? -11.333 -11.559 -11.900 1.00 97.88 110 LEU A O 1
ATOM 851 N N . ARG A 1 111 ? -10.159 -9.892 -10.963 1.00 95.00 111 ARG A N 1
ATOM 852 C CA . ARG A 1 111 ? -10.975 -9.758 -9.737 1.00 95.00 111 ARG A CA 1
ATOM 853 C C . ARG A 1 111 ? -12.487 -9.886 -9.963 1.00 95.00 111 ARG A C 1
ATOM 855 O O . ARG A 1 111 ? -13.158 -10.575 -9.200 1.00 95.00 111 ARG A O 1
ATOM 862 N N . GLU A 1 112 ? -13.004 -9.245 -11.009 1.00 94.75 112 GLU A N 1
ATOM 863 C CA . GLU A 1 112 ? -14.443 -9.195 -11.312 1.00 94.75 112 GLU A CA 1
ATOM 864 C C . GLU A 1 112 ? -14.937 -10.340 -12.214 1.00 94.75 112 GLU A C 1
ATOM 866 O O . GLU A 1 112 ? -16.142 -10.530 -12.370 1.00 94.75 112 GLU A O 1
ATOM 871 N N . THR A 1 113 ? -14.031 -11.091 -12.850 1.00 97.69 113 THR A N 1
ATOM 872 C CA . THR A 1 113 ? -14.379 -12.088 -13.884 1.00 97.69 113 THR A CA 1
ATOM 873 C C . THR A 1 113 ? -13.993 -13.518 -13.517 1.00 97.69 113 THR A C 1
ATOM 875 O O . THR A 1 113 ? -14.698 -14.452 -13.894 1.00 97.69 113 THR A O 1
ATOM 878 N N . ASP A 1 114 ? -12.916 -13.692 -12.757 1.00 97.94 114 ASP A N 1
ATOM 879 C CA . ASP A 1 114 ? -12.374 -14.967 -12.304 1.00 97.94 114 ASP A CA 1
ATOM 880 C C . ASP A 1 114 ? -11.753 -14.800 -10.907 1.00 97.94 114 ASP A C 1
ATOM 882 O O . ASP A 1 114 ? -10.562 -14.523 -10.735 1.00 97.94 114 ASP A O 1
ATOM 886 N N . ARG A 1 115 ? -12.596 -14.948 -9.879 1.00 96.44 115 ARG A N 1
ATOM 887 C CA . ARG A 1 115 ? -12.195 -14.773 -8.476 1.00 96.44 115 ARG A CA 1
ATOM 888 C C . ARG A 1 115 ? -11.180 -15.827 -8.020 1.00 96.44 115 ARG A C 1
ATOM 890 O O . ARG A 1 115 ? -10.278 -15.497 -7.252 1.00 96.44 115 ARG A O 1
ATOM 897 N N . ASP A 1 116 ? -11.301 -17.065 -8.497 1.00 97.81 116 ASP A N 1
ATOM 898 C CA . ASP A 1 116 ? -10.381 -18.148 -8.135 1.00 97.81 116 ASP A CA 1
ATOM 899 C C . ASP A 1 116 ? -9.005 -17.923 -8.774 1.00 97.81 116 ASP A C 1
ATOM 901 O O . ASP A 1 116 ? -7.983 -18.025 -8.090 1.00 97.81 116 ASP A O 1
ATOM 905 N N . GLY A 1 117 ? -8.973 -17.524 -10.051 1.00 98.31 117 GLY A N 1
ATOM 906 C CA . GLY A 1 117 ? -7.746 -17.113 -10.734 1.00 98.31 117 GLY A CA 1
ATOM 907 C C . GLY A 1 117 ? -7.082 -15.903 -10.070 1.00 98.31 117 GLY A C 1
ATOM 908 O O . GLY A 1 117 ? -5.868 -15.908 -9.851 1.00 98.31 117 GLY A O 1
ATOM 909 N N . CYS A 1 118 ? -7.871 -14.901 -9.664 1.00 98.38 118 CYS A N 1
ATOM 910 C CA . CYS A 1 118 ? -7.400 -13.754 -8.882 1.00 98.38 118 CYS A CA 1
ATOM 911 C C . CYS A 1 118 ? -6.713 -14.203 -7.578 1.00 98.38 118 CYS A C 1
ATOM 913 O O . CYS A 1 118 ? -5.551 -13.867 -7.341 1.00 98.38 118 CYS A O 1
ATOM 915 N N . MET A 1 119 ? -7.388 -15.031 -6.772 1.00 98.38 119 MET A N 1
ATOM 916 C CA . MET A 1 119 ? -6.845 -15.556 -5.513 1.00 98.38 119 MET A CA 1
ATOM 917 C C . MET A 1 119 ? -5.555 -16.359 -5.733 1.00 98.38 119 MET A C 1
ATOM 919 O O . MET A 1 119 ? -4.588 -16.201 -4.985 1.00 98.38 119 MET A O 1
ATOM 923 N N . GLN A 1 120 ? -5.509 -17.194 -6.773 1.00 98.62 120 GLN A N 1
ATOM 924 C CA . GLN A 1 120 ? -4.327 -17.987 -7.102 1.00 98.62 120 GLN A CA 1
ATOM 925 C C . GLN A 1 120 ? -3.118 -17.102 -7.454 1.00 98.62 120 GLN A C 1
ATOM 927 O O . GLN A 1 120 ? -2.004 -17.389 -7.009 1.00 98.62 120 GLN A O 1
ATOM 932 N N . LEU A 1 121 ? -3.315 -16.035 -8.233 1.00 98.75 121 LEU A N 1
ATOM 933 C CA . LEU A 1 121 ? -2.241 -15.108 -8.598 1.00 98.75 121 LEU A CA 1
ATOM 934 C C . LEU A 1 121 ? -1.732 -14.310 -7.394 1.00 98.75 121 LEU A C 1
ATOM 936 O O . LEU A 1 121 ? -0.521 -14.153 -7.244 1.00 98.75 121 LEU A O 1
ATOM 940 N N . LEU A 1 122 ? -2.622 -13.857 -6.505 1.00 98.69 122 LEU A N 1
ATOM 941 C CA . LEU A 1 122 ? -2.216 -13.145 -5.290 1.00 98.69 122 LEU A CA 1
ATOM 942 C C . LEU A 1 122 ? -1.398 -14.036 -4.347 1.00 98.69 122 LEU A C 1
ATOM 944 O O . LEU A 1 122 ? -0.395 -13.582 -3.801 1.00 98.69 122 LEU A O 1
ATOM 948 N N . ARG A 1 123 ? -1.763 -15.316 -4.202 1.00 98.50 123 ARG A N 1
ATOM 949 C CA . ARG A 1 123 ? -0.973 -16.283 -3.418 1.00 98.50 123 ARG A CA 1
ATOM 950 C C . ARG A 1 123 ? 0.410 -16.519 -4.015 1.00 98.50 123 ARG A C 1
ATOM 952 O O . ARG A 1 123 ? 1.395 -16.52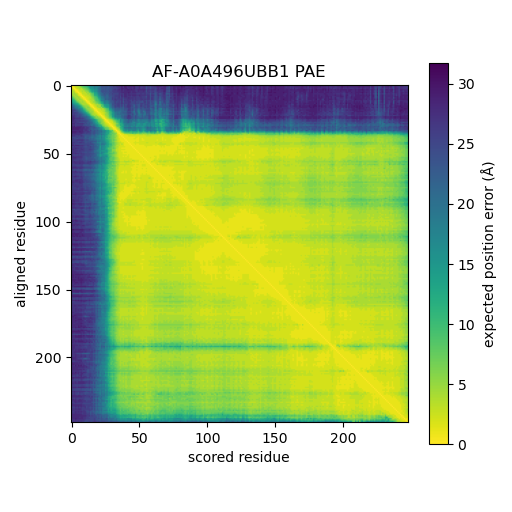3 -3.288 1.00 98.50 123 ARG A O 1
ATOM 959 N N . GLN A 1 124 ? 0.513 -16.625 -5.338 1.00 98.62 124 GLN A N 1
ATOM 960 C CA . GLN A 1 124 ? 1.821 -16.697 -5.996 1.00 98.62 124 GLN A CA 1
ATOM 961 C C . GLN A 1 124 ? 2.640 -15.416 -5.778 1.00 98.62 124 GLN A C 1
ATOM 963 O O . GLN A 1 124 ? 3.854 -15.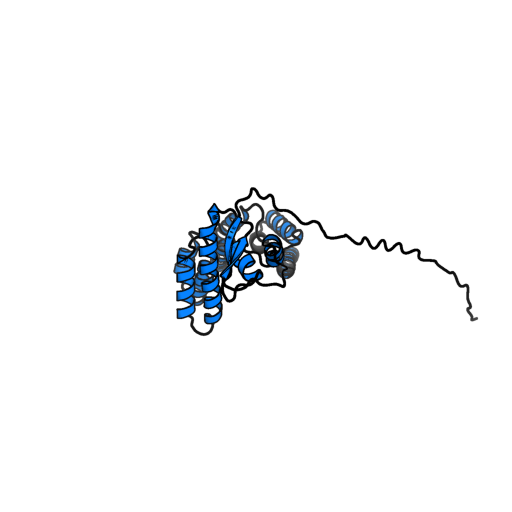491 -5.609 1.00 98.62 124 GLN A O 1
ATOM 968 N N . ALA A 1 125 ? 2.002 -14.242 -5.768 1.00 98.56 125 ALA A N 1
ATOM 969 C CA . ALA A 1 125 ? 2.683 -12.980 -5.492 1.00 98.56 125 ALA A CA 1
ATOM 970 C C . ALA A 1 125 ? 3.217 -12.917 -4.049 1.00 98.56 125 ALA A C 1
ATOM 972 O O . ALA A 1 125 ? 4.356 -12.502 -3.842 1.00 98.56 125 ALA A O 1
ATOM 973 N N . GLU A 1 126 ? 2.430 -13.378 -3.072 1.00 98.12 126 GLU A N 1
ATOM 974 C CA . GLU A 1 126 ? 2.848 -13.540 -1.671 1.00 98.12 126 GLU A CA 1
ATOM 975 C C . GLU A 1 126 ? 4.045 -14.495 -1.546 1.00 98.12 126 GLU A C 1
ATOM 977 O O . GLU A 1 126 ? 5.018 -14.178 -0.871 1.00 98.12 126 GLU A O 1
ATOM 982 N N . GLU A 1 127 ? 4.023 -15.638 -2.236 1.00 98.19 127 GLU A N 1
ATOM 983 C CA . GLU A 1 127 ? 5.145 -16.588 -2.238 1.00 98.19 127 GLU A CA 1
ATOM 984 C C . GLU A 1 127 ? 6.421 -15.993 -2.856 1.00 98.19 127 GLU A C 1
ATOM 986 O O . GLU A 1 127 ? 7.531 -16.309 -2.421 1.00 98.19 127 GLU A O 1
ATOM 991 N N . LYS A 1 128 ? 6.277 -15.134 -3.874 1.00 98.31 128 LYS A N 1
ATOM 992 C CA . LYS A 1 128 ? 7.399 -14.462 -4.545 1.00 98.31 128 LYS A CA 1
ATOM 993 C C . LYS A 1 128 ? 8.053 -13.406 -3.666 1.00 98.31 128 LYS A C 1
ATOM 995 O O . LYS A 1 128 ? 9.282 -13.358 -3.611 1.00 98.31 128 LYS A O 1
ATOM 1000 N N . ASP A 1 129 ? 7.258 -12.590 -2.982 1.00 98.06 129 ASP A N 1
ATOM 1001 C CA . ASP A 1 129 ? 7.755 -11.641 -1.990 1.00 98.06 129 ASP A CA 1
ATOM 1002 C C . ASP A 1 129 ? 6.895 -11.647 -0.714 1.00 98.06 129 ASP A C 1
ATOM 1004 O O . ASP A 1 129 ? 5.993 -10.815 -0.562 1.00 98.06 129 ASP A O 1
ATOM 1008 N N . PRO A 1 130 ? 7.237 -12.510 0.263 1.00 96.69 130 PRO A N 1
ATOM 1009 C CA . PRO A 1 130 ? 6.526 -12.586 1.541 1.00 96.69 130 PRO A CA 1
ATOM 1010 C C . PRO A 1 130 ? 6.636 -11.306 2.380 1.00 96.69 130 PRO A C 1
ATOM 1012 O O . PRO A 1 130 ? 5.891 -11.108 3.339 1.00 96.69 130 PRO A O 1
ATOM 1015 N N . SER A 1 131 ? 7.589 -10.424 2.061 1.00 94.69 131 SER A N 1
ATOM 1016 C CA . SER A 1 131 ? 7.762 -9.146 2.748 1.00 94.69 131 SER A CA 1
ATOM 1017 C C . SER A 1 131 ? 6.869 -8.045 2.172 1.00 94.69 131 SER A C 1
ATOM 1019 O O . SER A 1 131 ? 6.762 -6.974 2.774 1.00 94.69 131 SER A O 1
ATOM 1021 N N . TRP A 1 132 ? 6.182 -8.275 1.054 1.00 96.25 132 TRP A N 1
ATOM 1022 C CA . TRP A 1 132 ? 5.311 -7.279 0.449 1.00 96.25 132 TRP A CA 1
ATOM 1023 C C . TRP A 1 132 ? 3.870 -7.441 0.922 1.00 96.25 132 TRP A C 1
ATOM 1025 O O . TRP A 1 132 ? 3.266 -8.498 0.785 1.00 96.25 132 TRP A O 1
ATOM 1035 N N . SER A 1 133 ? 3.295 -6.386 1.498 1.00 96.06 133 SER A N 1
ATOM 1036 C CA . SER A 1 133 ? 1.951 -6.463 2.085 1.00 96.06 133 SER A CA 1
ATOM 1037 C C . SER A 1 133 ? 0.810 -6.353 1.084 1.00 96.06 133 SER A C 1
ATOM 1039 O O . SER A 1 133 ? -0.321 -6.627 1.465 1.00 96.06 133 SER A O 1
ATOM 1041 N N . VAL A 1 134 ? 1.064 -5.924 -0.155 1.00 96.44 134 VAL A N 1
ATOM 1042 C CA . VAL A 1 134 ? -0.009 -5.674 -1.133 1.00 96.44 134 VAL A CA 1
ATOM 1043 C C . VAL A 1 134 ? -0.794 -6.950 -1.466 1.00 96.44 134 VAL A C 1
ATOM 1045 O O . VAL A 1 134 ? -2.007 -6.929 -1.267 1.00 96.44 134 VAL A O 1
ATOM 1048 N N . PRO A 1 135 ? -0.167 -8.084 -1.851 1.00 98.00 135 PRO A N 1
ATOM 1049 C CA . PRO A 1 135 ? -0.923 -9.302 -2.140 1.00 98.00 135 PRO A CA 1
ATOM 1050 C C . PRO A 1 135 ? -1.737 -9.785 -0.937 1.00 98.00 135 PRO A C 1
ATOM 1052 O O . PRO A 1 135 ? -2.888 -10.185 -1.077 1.00 98.00 135 PRO A O 1
ATOM 1055 N N . VAL A 1 136 ? -1.155 -9.698 0.262 1.00 97.88 136 VAL A N 1
ATOM 1056 C CA . VAL A 1 136 ? -1.814 -10.077 1.518 1.00 97.88 136 VAL A CA 1
ATOM 1057 C C . VAL A 1 136 ? -3.016 -9.179 1.818 1.00 97.88 136 VAL A C 1
ATOM 1059 O O . VAL A 1 136 ? -4.077 -9.680 2.196 1.00 97.88 136 VAL A O 1
ATOM 1062 N N . ALA A 1 137 ? -2.890 -7.867 1.617 1.00 96.62 137 ALA A N 1
ATOM 1063 C CA . ALA A 1 137 ? -3.995 -6.929 1.772 1.00 96.62 137 ALA A CA 1
ATOM 1064 C C . ALA A 1 137 ? -5.133 -7.237 0.786 1.00 96.62 137 ALA A C 1
ATOM 1066 O O . ALA A 1 137 ? -6.291 -7.299 1.199 1.00 96.62 137 ALA A O 1
ATOM 1067 N N . ASP A 1 138 ? -4.811 -7.520 -0.477 1.00 97.38 138 ASP A N 1
ATOM 1068 C CA . ASP A 1 138 ? -5.804 -7.856 -1.501 1.00 97.38 138 ASP A CA 1
ATOM 1069 C C . ASP A 1 138 ? -6.510 -9.188 -1.197 1.00 97.38 138 ASP A C 1
ATOM 1071 O O . ASP A 1 138 ? -7.741 -9.254 -1.230 1.00 97.38 138 ASP A O 1
ATOM 1075 N N . ILE A 1 139 ? -5.767 -10.231 -0.797 1.00 98.25 139 ILE A N 1
ATOM 1076 C CA . ILE A 1 139 ? -6.344 -11.508 -0.333 1.00 98.25 139 ILE A CA 1
ATOM 1077 C C . ILE A 1 139 ? -7.290 -11.262 0.840 1.00 98.25 139 ILE A C 1
ATOM 1079 O O . ILE A 1 139 ? -8.388 -11.817 0.885 1.00 98.25 139 ILE A O 1
ATOM 1083 N N . THR A 1 140 ? -6.884 -10.418 1.786 1.00 97.06 140 THR A N 1
ATOM 1084 C CA . THR A 1 140 ? -7.696 -10.094 2.959 1.00 97.06 140 THR A CA 1
ATOM 1085 C C . THR A 1 140 ? -9.010 -9.434 2.554 1.00 97.06 140 THR A C 1
ATOM 1087 O O . THR A 1 140 ? -10.061 -9.820 3.060 1.00 97.06 140 THR A O 1
ATOM 1090 N N . VAL A 1 141 ? -8.992 -8.483 1.617 1.00 95.56 141 VAL A N 1
ATOM 1091 C CA . VAL A 1 141 ? -10.223 -7.862 1.107 1.00 95.56 141 VAL A CA 1
ATOM 1092 C C . VAL A 1 141 ? -11.165 -8.919 0.526 1.00 95.56 141 VAL A C 1
ATOM 1094 O O . VAL A 1 141 ? -12.344 -8.931 0.880 1.00 95.56 141 VAL A O 1
ATOM 1097 N N . LEU A 1 142 ? -10.651 -9.858 -0.274 1.00 96.81 142 LEU A N 1
ATOM 1098 C CA . LEU A 1 142 ? -11.456 -10.955 -0.824 1.00 96.81 142 LEU A CA 1
ATOM 1099 C C . LEU A 1 142 ? -12.023 -11.867 0.282 1.00 96.81 142 LEU A C 1
ATOM 1101 O O . LEU A 1 142 ? -13.195 -12.239 0.250 1.00 96.81 142 LEU A O 1
ATOM 1105 N N . LEU A 1 143 ? -11.227 -12.199 1.302 1.00 97.31 143 LEU A N 1
ATOM 1106 C CA . LEU A 1 143 ? -11.692 -12.990 2.446 1.00 97.31 143 LEU A CA 1
ATOM 1107 C C . LEU A 1 143 ? -12.795 -12.270 3.235 1.00 97.31 143 LEU A C 1
ATOM 1109 O O . LEU A 1 143 ? -13.766 -12.903 3.647 1.00 97.31 143 LEU A O 1
ATOM 1113 N N . LEU A 1 144 ? -12.678 -10.954 3.426 1.00 96.00 144 LEU A N 1
ATOM 1114 C CA . LEU A 1 144 ? -13.689 -10.147 4.110 1.00 96.00 144 LEU A CA 1
ATOM 1115 C C . LEU A 1 144 ? -14.995 -10.061 3.311 1.00 96.00 144 LEU A C 1
ATOM 1117 O O . LEU A 1 144 ? -16.069 -10.162 3.901 1.00 96.00 144 LEU A O 1
ATOM 1121 N N . GLU A 1 145 ? -14.917 -9.910 1.987 1.00 95.12 145 GLU A N 1
ATOM 1122 C CA . GLU A 1 145 ? -16.081 -9.975 1.088 1.00 95.12 145 GLU A CA 1
ATOM 1123 C C . GLU A 1 145 ? -16.796 -11.337 1.170 1.00 95.12 145 GLU A C 1
ATOM 1125 O O . GLU A 1 145 ? -18.024 -11.393 1.124 1.00 95.12 145 GLU A O 1
ATOM 1130 N N . ASP A 1 146 ? -16.042 -12.424 1.364 1.00 95.88 146 ASP A N 1
ATOM 1131 C CA . ASP A 1 146 ? -16.570 -13.780 1.570 1.00 95.88 146 ASP A CA 1
ATOM 1132 C C . ASP A 1 146 ? -17.106 -14.021 3.000 1.00 95.88 146 ASP A C 1
ATOM 1134 O O . ASP A 1 146 ? -17.569 -15.121 3.315 1.00 95.88 146 ASP A O 1
ATOM 1138 N N . GLY A 1 147 ? -16.999 -13.039 3.903 1.00 96.31 147 GLY A N 1
ATOM 1139 C CA . GLY A 1 147 ? -17.354 -13.185 5.318 1.00 96.31 147 GLY A CA 1
ATOM 1140 C C . GLY A 1 147 ? -16.379 -14.044 6.139 1.00 96.31 147 GLY A C 1
ATOM 1141 O O . GLY A 1 147 ? -16.699 -14.432 7.261 1.00 96.31 147 GLY A O 1
ATOM 1142 N N . LYS A 1 148 ? -15.185 -14.345 5.615 1.00 97.38 148 LYS A N 1
ATOM 1143 C CA . LYS A 1 148 ? -14.134 -15.145 6.272 1.00 97.38 148 LYS A CA 1
ATOM 1144 C C . LYS A 1 148 ? -13.214 -14.265 7.129 1.00 97.38 148 LYS A C 1
ATOM 1146 O O . LYS A 1 148 ? -11.995 -14.272 6.958 1.00 97.38 148 LYS A O 1
ATOM 1151 N N . THR A 1 149 ? -13.795 -13.501 8.054 1.00 96.62 149 THR A N 1
ATOM 1152 C CA . THR A 1 149 ? -13.065 -12.518 8.877 1.00 96.62 149 THR A CA 1
ATOM 1153 C C . THR A 1 149 ? -11.922 -13.137 9.683 1.00 96.62 149 THR A C 1
ATOM 1155 O O . THR A 1 149 ? -10.844 -12.556 9.728 1.00 96.62 149 THR A O 1
ATOM 1158 N N . ASP A 1 150 ? -12.104 -14.329 10.255 1.00 96.75 150 ASP A N 1
ATOM 1159 C CA . ASP A 1 150 ? -11.062 -14.967 11.076 1.00 96.75 150 ASP A CA 1
ATOM 1160 C C . ASP A 1 150 ? -9.808 -15.314 10.256 1.00 96.75 150 ASP A C 1
ATOM 1162 O O . ASP A 1 150 ? -8.690 -15.064 10.697 1.00 96.75 150 ASP A O 1
ATOM 1166 N N . GLN A 1 151 ? -9.986 -15.809 9.024 1.00 97.00 151 GLN A N 1
ATOM 1167 C CA . GLN A 1 151 ? -8.867 -16.103 8.115 1.00 97.00 151 GLN A CA 1
ATOM 1168 C C . GLN A 1 151 ? -8.161 -14.823 7.655 1.00 97.00 151 GLN A C 1
ATOM 1170 O O . GLN A 1 151 ? -6.943 -14.806 7.503 1.00 97.00 151 GLN A O 1
ATOM 1175 N N . ALA A 1 152 ? -8.922 -13.748 7.431 1.00 96.88 152 ALA A N 1
ATOM 1176 C CA . ALA A 1 152 ? -8.372 -12.435 7.110 1.00 96.88 152 ALA A CA 1
ATOM 1177 C C . ALA A 1 152 ? -7.502 -11.887 8.255 1.00 96.88 152 ALA A C 1
ATOM 1179 O O . ALA A 1 152 ? -6.418 -11.365 8.006 1.00 96.88 152 ALA A O 1
ATOM 1180 N N . LEU A 1 153 ? -7.954 -12.032 9.505 1.00 95.94 153 LEU A N 1
ATOM 1181 C CA . LEU A 1 153 ? -7.198 -11.610 10.685 1.00 95.94 153 LEU A CA 1
ATOM 1182 C C . LEU A 1 153 ? -5.904 -12.413 10.850 1.00 95.94 153 LEU A C 1
ATOM 1184 O O . LEU A 1 153 ? -4.846 -11.813 11.024 1.00 95.94 153 LEU A O 1
ATOM 1188 N N . GLU A 1 154 ? -5.971 -13.743 10.736 1.00 96.06 154 GLU A N 1
ATOM 1189 C CA . GLU A 1 154 ? -4.793 -14.620 10.822 1.00 96.06 154 GLU A CA 1
ATOM 1190 C C . GLU A 1 154 ? -3.730 -14.256 9.774 1.00 96.06 154 GLU A C 1
ATOM 1192 O O . GLU A 1 154 ? -2.537 -14.251 10.071 1.00 96.06 154 GLU A O 1
ATOM 1197 N N . LEU A 1 155 ? -4.160 -13.895 8.561 1.00 96.06 155 LEU A N 1
ATOM 1198 C CA . LEU A 1 155 ? -3.254 -13.511 7.481 1.00 96.06 155 LEU A CA 1
ATOM 1199 C C . LEU A 1 155 ? -2.589 -12.142 7.713 1.00 96.06 155 LEU A C 1
ATOM 1201 O O . LEU A 1 155 ? -1.429 -11.950 7.348 1.00 96.06 155 LEU A O 1
ATOM 1205 N N . LEU A 1 156 ? -3.311 -11.182 8.298 1.00 95.38 156 LEU A N 1
ATOM 1206 C CA . LEU A 1 156 ? -2.808 -9.823 8.515 1.00 95.38 156 LEU A CA 1
ATOM 1207 C C . LEU A 1 156 ? -1.933 -9.674 9.757 1.00 95.38 156 LEU A C 1
ATOM 1209 O O . LEU A 1 156 ? -1.067 -8.796 9.764 1.00 95.38 156 LEU A O 1
ATOM 1213 N N . ASP A 1 157 ? -2.149 -10.490 10.790 1.00 91.38 157 ASP A N 1
ATOM 1214 C CA . ASP A 1 157 ? -1.480 -10.352 12.090 1.00 91.38 157 ASP A CA 1
ATOM 1215 C C . ASP A 1 157 ? 0.059 -10.263 11.985 1.00 91.38 157 ASP A C 1
ATOM 1217 O O . ASP A 1 157 ? 0.633 -9.309 12.516 1.00 91.38 157 ASP A O 1
ATOM 1221 N N . PRO A 1 158 ? 0.757 -11.103 11.187 1.00 93.50 158 PRO A N 1
ATOM 1222 C CA . PRO A 1 158 ? 2.213 -11.004 11.038 1.00 93.50 158 PRO A CA 1
ATOM 1223 C C . PRO A 1 158 ? 2.693 -9.696 10.386 1.00 93.50 158 PRO A C 1
ATOM 1225 O O . PRO A 1 158 ? 3.875 -9.347 10.464 1.00 93.50 158 PRO A O 1
ATOM 1228 N N . MET A 1 159 ? 1.799 -8.970 9.710 1.00 93.00 159 MET A N 1
ATOM 1229 C CA . MET A 1 159 ? 2.094 -7.734 8.988 1.00 93.00 159 MET A CA 1
ATOM 1230 C C . MET A 1 159 ? 1.522 -6.481 9.662 1.00 93.00 159 MET A C 1
ATOM 1232 O O . MET A 1 159 ? 1.592 -5.409 9.062 1.00 93.00 159 MET A O 1
ATOM 1236 N N . CYS A 1 160 ? 1.009 -6.578 10.893 1.00 91.62 160 CYS A N 1
ATOM 1237 C CA . CYS A 1 160 ? 0.353 -5.479 11.616 1.00 91.62 160 CYS A CA 1
ATOM 1238 C C . CYS A 1 160 ? 1.201 -4.200 11.756 1.00 91.62 160 CYS A C 1
ATOM 1240 O O . CYS A 1 160 ? 0.660 -3.105 11.830 1.00 91.62 160 CYS A O 1
ATOM 1242 N N . HIS A 1 161 ? 2.528 -4.314 11.706 1.00 88.88 161 HIS A N 1
ATOM 1243 C CA . HIS A 1 161 ? 3.463 -3.186 11.747 1.00 88.88 161 HIS A CA 1
ATOM 1244 C C . HIS A 1 161 ? 3.530 -2.375 10.437 1.00 88.88 161 HIS A C 1
ATOM 1246 O O . HIS A 1 161 ? 4.190 -1.338 10.387 1.00 88.88 161 HIS A O 1
ATOM 1252 N N . LYS A 1 162 ? 2.901 -2.844 9.352 1.00 90.81 162 LYS A N 1
ATOM 1253 C CA . LYS A 1 162 ? 2.860 -2.150 8.057 1.00 90.81 162 LYS A CA 1
ATOM 1254 C C . LYS A 1 162 ? 1.583 -1.329 7.932 1.00 90.81 162 LYS A C 1
ATOM 1256 O O . LYS A 1 162 ? 0.508 -1.769 8.326 1.00 90.81 162 LYS A O 1
ATOM 1261 N N . ASN A 1 163 ? 1.691 -0.174 7.275 1.00 91.69 163 ASN A N 1
ATOM 1262 C CA . ASN A 1 163 ? 0.609 0.810 7.172 1.00 91.69 163 ASN A CA 1
ATOM 1263 C C . ASN A 1 163 ? -0.723 0.229 6.662 1.00 91.69 163 ASN A C 1
ATOM 1265 O O . ASN A 1 163 ? -1.754 0.428 7.296 1.00 91.69 163 ASN A O 1
ATOM 1269 N N . ILE A 1 164 ? -0.721 -0.484 5.527 1.00 92.81 164 ILE A N 1
ATOM 1270 C CA . ILE A 1 164 ? -1.962 -1.005 4.923 1.00 92.81 164 ILE A CA 1
ATOM 1271 C C . ILE A 1 164 ? -2.596 -2.103 5.800 1.00 92.81 164 ILE A C 1
ATOM 1273 O O . ILE A 1 164 ? -3.765 -1.952 6.157 1.00 92.81 164 ILE A O 1
ATOM 1277 N N . PRO A 1 165 ? -1.873 -3.166 6.210 1.00 94.75 165 PRO A N 1
ATOM 1278 C CA . PRO A 1 165 ? -2.399 -4.149 7.158 1.00 94.75 165 PRO A CA 1
ATOM 1279 C C . PRO A 1 165 ? -2.955 -3.541 8.447 1.00 94.75 165 PRO A C 1
ATOM 1281 O O . PRO A 1 165 ? -4.067 -3.885 8.840 1.00 94.75 165 PRO A O 1
ATOM 1284 N N . ALA A 1 166 ? -2.239 -2.597 9.062 1.00 94.75 166 ALA A N 1
ATOM 1285 C CA . ALA A 1 166 ? -2.687 -1.910 10.271 1.00 94.75 166 ALA A CA 1
ATOM 1286 C C . ALA A 1 166 ? -4.022 -1.181 10.075 1.00 94.75 166 ALA A C 1
ATOM 1288 O O . ALA A 1 166 ? -4.911 -1.277 10.918 1.00 94.75 166 ALA A O 1
ATOM 1289 N N . LEU A 1 167 ? -4.189 -0.480 8.946 1.00 95.88 167 LEU A N 1
ATOM 1290 C CA . LEU A 1 167 ? -5.438 0.203 8.600 1.00 95.88 167 LEU A CA 1
ATOM 1291 C C . LEU A 1 167 ? -6.602 -0.781 8.442 1.00 95.88 167 LEU A C 1
ATOM 1293 O O . LEU A 1 167 ? -7.708 -0.504 8.910 1.00 95.88 167 LEU A O 1
ATOM 1297 N N . ILE A 1 168 ? -6.365 -1.933 7.806 1.00 96.12 168 ILE A N 1
ATOM 1298 C CA . ILE A 1 168 ? -7.401 -2.957 7.629 1.00 96.12 168 ILE A CA 1
ATOM 1299 C C . ILE A 1 168 ? -7.773 -3.584 8.977 1.00 96.12 168 ILE A C 1
ATOM 1301 O O . ILE A 1 168 ? -8.962 -3.654 9.297 1.00 96.12 168 ILE A O 1
ATOM 1305 N N . LEU A 1 169 ? -6.783 -3.982 9.784 1.00 96.38 169 LEU A N 1
ATOM 1306 C CA . LEU A 1 169 ? -6.991 -4.521 11.133 1.00 96.38 169 LEU A CA 1
ATOM 1307 C C . LEU A 1 169 ? -7.773 -3.533 12.003 1.00 96.38 169 LEU A C 1
ATOM 1309 O O . LEU A 1 169 ? -8.793 -3.898 12.588 1.00 96.38 169 LEU A O 1
ATOM 1313 N N . ALA A 1 170 ? -7.375 -2.259 11.997 1.00 96.81 170 ALA A N 1
ATOM 1314 C CA . ALA A 1 170 ? -8.079 -1.215 12.725 1.00 96.81 170 ALA A CA 1
ATOM 1315 C C . ALA A 1 170 ? -9.533 -1.051 12.262 1.00 96.81 170 ALA A C 1
ATOM 1317 O O . ALA A 1 170 ? -10.434 -0.906 13.086 1.00 96.81 170 ALA A O 1
ATOM 1318 N N . GLY A 1 171 ? -9.791 -1.120 10.954 1.00 95.94 171 GLY A N 1
ATOM 1319 C CA . GLY A 1 171 ? -11.145 -1.077 10.404 1.00 95.94 171 GLY A CA 1
ATOM 1320 C C . GLY A 1 171 ? -12.004 -2.295 10.772 1.00 95.94 171 GLY A C 1
ATOM 1321 O O . GLY A 1 171 ? -13.221 -2.164 10.937 1.00 95.94 171 GLY A O 1
ATOM 1322 N N . ILE A 1 172 ? -11.409 -3.485 10.906 1.00 95.44 172 ILE A N 1
ATOM 1323 C CA . ILE A 1 172 ? -12.103 -4.686 11.398 1.00 95.44 172 ILE A CA 1
ATOM 1324 C C . ILE A 1 172 ? -12.461 -4.508 12.877 1.00 95.44 172 ILE A C 1
ATOM 1326 O O . ILE A 1 172 ? -13.636 -4.620 13.231 1.00 95.44 172 ILE A O 1
ATOM 1330 N N . ASP A 1 173 ? -11.482 -4.164 13.712 1.00 96.38 173 ASP A N 1
ATOM 1331 C CA . ASP A 1 173 ? -11.673 -3.960 15.148 1.00 96.38 173 ASP A CA 1
ATOM 1332 C C . ASP A 1 173 ? -12.719 -2.880 15.442 1.00 96.38 173 ASP A C 1
ATOM 1334 O O . ASP A 1 173 ? -13.635 -3.093 16.239 1.00 96.38 173 ASP A O 1
ATOM 1338 N N . TRP A 1 174 ? -12.655 -1.757 14.726 1.00 97.00 174 TRP A N 1
ATOM 1339 C CA . TRP A 1 174 ? -13.616 -0.668 14.864 1.00 97.00 174 TRP A CA 1
ATOM 1340 C C . TRP A 1 174 ? -15.054 -1.121 14.588 1.00 97.00 174 TRP A C 1
ATOM 1342 O O . TRP A 1 174 ? -15.964 -0.832 15.366 1.00 97.00 174 TRP A O 1
ATOM 1352 N N . ARG A 1 175 ? -15.274 -1.877 13.503 1.00 95.06 175 ARG A N 1
ATOM 1353 C CA . ARG A 1 175 ? -16.605 -2.406 13.150 1.00 95.06 175 ARG A CA 1
ATOM 1354 C C . ARG A 1 175 ? -17.133 -3.409 14.172 1.00 95.06 175 ARG A C 1
ATOM 1356 O O . ARG A 1 175 ? -18.344 -3.493 14.356 1.00 95.06 175 ARG A O 1
ATOM 1363 N N . ASN A 1 176 ? -16.241 -4.120 14.853 1.00 95.00 176 ASN A N 1
ATOM 1364 C CA . ASN A 1 176 ? -16.588 -5.062 15.914 1.00 95.00 176 ASN A CA 1
ATOM 1365 C C . ASN A 1 176 ? -16.810 -4.380 17.277 1.00 95.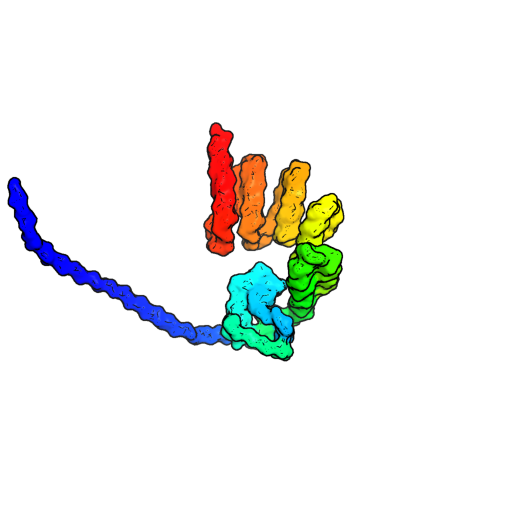00 176 ASN A C 1
ATOM 1367 O O . ASN A 1 176 ? -17.086 -5.062 18.263 1.00 95.00 176 ASN A O 1
ATOM 1371 N N . GLY A 1 177 ? -16.687 -3.050 17.358 1.00 95.75 177 GLY A N 1
ATOM 1372 C CA . GLY A 1 177 ? -16.757 -2.305 18.616 1.00 95.75 177 GLY A CA 1
ATOM 1373 C C . GLY A 1 177 ? -15.510 -2.458 19.494 1.00 95.75 177 GLY A C 1
ATOM 1374 O O . GLY A 1 177 ? -15.512 -2.001 20.636 1.00 95.75 177 GLY A O 1
ATOM 1375 N N . ASN A 1 178 ? -14.440 -3.071 18.977 1.00 96.81 178 ASN A N 1
ATOM 1376 C CA . ASN A 1 178 ? -13.146 -3.184 19.643 1.00 96.81 178 ASN A CA 1
ATOM 1377 C C . ASN A 1 178 ? -12.308 -1.918 19.410 1.00 96.81 178 ASN A C 1
ATOM 1379 O O . ASN A 1 178 ? -11.284 -1.914 18.730 1.00 96.81 178 ASN A O 1
ATOM 1383 N N . THR A 1 179 ? -12.766 -0.809 19.976 1.00 97.19 179 THR A N 1
ATOM 1384 C CA . THR A 1 179 ? -12.122 0.501 19.837 1.00 97.19 179 THR A CA 1
ATOM 1385 C C . THR A 1 179 ? -10.657 0.504 20.292 1.00 97.19 179 THR A C 1
ATOM 1387 O O . THR A 1 179 ? -9.818 1.157 19.672 1.00 97.19 179 THR A O 1
ATOM 1390 N N . GLU A 1 180 ? -10.335 -0.232 21.359 1.00 96.62 180 GLU A N 1
ATOM 1391 C CA . GLU A 1 180 ? -8.972 -0.326 21.895 1.00 96.62 180 GLU A CA 1
ATOM 1392 C C . GLU A 1 180 ? -8.033 -1.053 20.924 1.00 96.62 180 GLU A C 1
ATOM 1394 O O . GLU A 1 180 ? -6.942 -0.558 20.640 1.00 96.62 180 GLU A O 1
ATOM 1399 N N . GLY A 1 181 ? -8.477 -2.177 20.347 1.00 96.50 181 GLY A N 1
ATOM 1400 C CA . GLY A 1 181 ? -7.726 -2.886 19.309 1.00 96.50 181 GLY A CA 1
ATOM 1401 C C . GLY A 1 181 ? -7.477 -2.022 18.072 1.00 96.50 181 GLY A C 1
ATOM 1402 O O . GLY A 1 181 ? -6.344 -1.945 17.591 1.00 96.50 181 GLY A O 1
ATOM 1403 N N . ALA A 1 182 ? -8.491 -1.266 17.638 1.00 97.38 182 ALA A N 1
ATOM 1404 C CA . ALA A 1 182 ? -8.358 -0.361 16.503 1.00 97.38 182 ALA A CA 1
ATOM 1405 C C . ALA A 1 182 ? -7.292 0.719 16.738 1.00 97.38 182 ALA A C 1
ATOM 1407 O O . ALA A 1 182 ? -6.423 0.930 15.890 1.00 97.38 182 ALA A O 1
ATOM 1408 N N . LEU A 1 183 ? -7.318 1.373 17.904 1.00 96.94 183 LEU A N 1
ATOM 1409 C CA . LEU A 1 183 ? -6.313 2.374 18.270 1.00 96.94 183 LEU A CA 1
ATOM 1410 C C . LEU A 1 183 ? -4.913 1.766 18.425 1.00 96.94 183 LEU A C 1
ATOM 1412 O O . LEU A 1 183 ? -3.939 2.405 18.031 1.00 96.94 183 LEU A O 1
ATOM 1416 N N . ARG A 1 184 ? -4.795 0.535 18.940 1.00 96.25 184 ARG A N 1
ATOM 1417 C CA . ARG A 1 184 ? -3.508 -0.170 19.040 1.00 96.25 184 ARG A CA 1
ATOM 1418 C C . ARG A 1 184 ? -2.880 -0.386 17.661 1.00 96.25 184 ARG A C 1
ATOM 1420 O O . ARG A 1 184 ? -1.727 -0.013 17.467 1.00 96.25 184 ARG A O 1
ATOM 1427 N N . HIS A 1 185 ? -3.636 -0.911 16.698 1.00 96.44 185 HIS A N 1
ATOM 1428 C CA . HIS A 1 185 ? -3.137 -1.122 15.334 1.00 96.44 185 HIS A CA 1
ATOM 1429 C C . HIS A 1 185 ? -2.761 0.190 14.635 1.00 96.44 185 HIS A C 1
ATOM 1431 O O . HIS A 1 185 ? -1.717 0.283 13.992 1.00 96.44 185 HIS A O 1
ATOM 1437 N N . LEU A 1 186 ? -3.562 1.244 14.811 1.00 96.31 186 LEU A N 1
ATOM 1438 C CA . LEU A 1 186 ? -3.221 2.571 14.294 1.00 96.31 186 LEU A CA 1
ATOM 1439 C C . LEU A 1 186 ? -1.937 3.122 14.930 1.00 96.31 186 LEU A C 1
ATOM 1441 O O . LEU A 1 186 ? -1.097 3.679 14.226 1.00 96.31 186 LEU A O 1
ATOM 1445 N N . SER A 1 187 ? -1.738 2.911 16.234 1.00 94.69 187 SER A N 1
ATOM 1446 C CA . SER A 1 187 ? -0.508 3.303 16.927 1.00 94.69 187 SER A CA 1
ATOM 1447 C C . SER A 1 187 ? 0.728 2.565 16.404 1.00 94.69 187 SER A C 1
ATOM 1449 O O . SER A 1 187 ? 1.801 3.163 16.355 1.00 94.69 187 SER A O 1
ATOM 1451 N N . GLU A 1 188 ? 0.602 1.293 16.018 1.00 92.12 188 GLU A N 1
ATOM 1452 C CA . GLU A 1 188 ? 1.694 0.515 15.416 1.00 92.12 188 GLU A CA 1
ATOM 1453 C C . GLU A 1 188 ? 2.124 1.126 14.069 1.00 92.12 188 GLU A C 1
ATOM 1455 O O . GLU A 1 188 ? 3.314 1.350 13.850 1.00 92.12 188 GLU A O 1
ATOM 1460 N N . ALA A 1 189 ? 1.175 1.503 13.204 1.00 91.38 189 ALA A N 1
ATOM 1461 C CA . ALA A 1 189 ? 1.477 2.181 11.935 1.00 91.38 189 ALA A CA 1
ATOM 1462 C C . ALA A 1 189 ? 2.024 3.612 12.114 1.00 91.38 189 ALA A C 1
ATOM 1464 O O . ALA A 1 189 ? 2.867 4.079 11.341 1.00 91.38 189 ALA A O 1
ATOM 1465 N N . MET A 1 190 ? 1.579 4.306 13.163 1.00 92.50 190 MET A N 1
ATOM 1466 C CA . MET A 1 190 ? 2.067 5.638 13.534 1.00 92.50 190 MET A CA 1
ATOM 1467 C C . MET A 1 190 ? 3.504 5.641 14.070 1.00 92.50 190 MET A C 1
ATOM 1469 O O . MET A 1 190 ? 4.112 6.705 14.137 1.00 92.50 190 MET A O 1
ATOM 1473 N N . ALA A 1 191 ? 4.076 4.484 14.424 1.00 91.06 191 ALA A N 1
ATOM 1474 C CA . ALA A 1 191 ? 5.448 4.387 14.933 1.00 91.06 191 ALA A CA 1
ATOM 1475 C C . ALA A 1 191 ? 6.531 4.678 13.869 1.00 91.06 191 ALA A C 1
ATOM 1477 O O . ALA A 1 191 ? 7.725 4.674 14.173 1.00 91.06 191 ALA A O 1
ATOM 1478 N N . THR A 1 192 ? 6.136 4.928 12.618 1.00 84.00 192 THR A N 1
ATOM 1479 C CA . THR A 1 192 ? 7.037 5.327 11.532 1.00 84.00 192 THR A CA 1
ATOM 1480 C C . THR A 1 192 ? 7.355 6.829 11.591 1.00 84.00 192 THR A C 1
ATOM 1482 O O . THR A 1 192 ? 6.530 7.638 12.001 1.00 84.00 192 THR A O 1
ATOM 1485 N N . ASN A 1 193 ? 8.553 7.239 11.150 1.00 81.94 193 ASN A N 1
ATOM 1486 C CA . ASN A 1 193 ? 8.961 8.658 11.170 1.00 81.94 193 ASN A CA 1
ATOM 1487 C C . ASN A 1 193 ? 8.086 9.562 10.281 1.00 81.94 193 ASN A C 1
ATOM 1489 O O . ASN A 1 193 ? 8.038 10.771 10.494 1.00 81.94 193 ASN A O 1
ATOM 1493 N N . ASN A 1 194 ? 7.439 8.987 9.265 1.00 85.12 194 ASN A N 1
ATOM 1494 C CA . ASN A 1 194 ? 6.554 9.690 8.344 1.00 85.12 194 ASN A CA 1
ATOM 1495 C C . ASN A 1 194 ? 5.306 8.828 8.081 1.00 85.12 194 ASN A C 1
ATOM 1497 O O . ASN A 1 194 ? 5.271 8.096 7.087 1.00 85.12 194 ASN A O 1
ATOM 1501 N N . PRO A 1 195 ? 4.318 8.843 8.992 1.00 89.69 195 PRO A N 1
ATOM 1502 C CA . PRO A 1 195 ? 3.113 8.043 8.836 1.00 89.69 195 PRO A CA 1
ATOM 1503 C C . PRO A 1 195 ? 2.322 8.491 7.609 1.00 89.69 195 PRO A C 1
ATOM 1505 O O . PRO A 1 195 ? 2.256 9.677 7.276 1.00 89.69 195 PRO A O 1
ATOM 1508 N N . ARG A 1 196 ? 1.688 7.526 6.937 1.00 92.56 196 ARG A N 1
ATOM 1509 C CA . ARG A 1 196 ? 0.877 7.808 5.750 1.00 92.56 196 ARG A CA 1
ATOM 1510 C C . ARG A 1 196 ? -0.319 8.713 6.085 1.00 92.56 196 ARG A C 1
ATOM 1512 O O . ARG A 1 196 ? -0.898 8.565 7.168 1.00 92.56 196 ARG A O 1
ATOM 1519 N N . PRO A 1 197 ? -0.741 9.598 5.161 1.00 95.62 197 PRO A N 1
ATOM 1520 C CA . PRO A 1 197 ? -1.923 10.442 5.338 1.00 95.62 197 PRO A CA 1
ATOM 1521 C C . PRO A 1 197 ? -3.176 9.677 5.795 1.00 95.62 197 PRO A C 1
ATOM 1523 O O . PRO A 1 197 ? -3.922 10.155 6.646 1.00 95.62 197 PRO A O 1
ATOM 1526 N N . GLU A 1 198 ? -3.388 8.464 5.288 1.00 95.62 198 GLU A N 1
ATOM 1527 C CA . GLU A 1 198 ? -4.504 7.590 5.655 1.00 95.62 198 GLU A CA 1
ATOM 1528 C C . GLU A 1 198 ? -4.444 7.162 7.126 1.00 95.62 198 GLU A C 1
ATOM 1530 O O . GLU A 1 198 ? -5.472 7.144 7.804 1.00 95.62 198 GLU A O 1
ATOM 1535 N N . VAL A 1 199 ? -3.246 6.863 7.640 1.00 95.94 199 VAL A N 1
ATOM 1536 C CA . VAL A 1 199 ? -3.025 6.482 9.044 1.00 95.94 199 VAL A CA 1
ATOM 1537 C C . VAL A 1 199 ? -3.280 7.676 9.958 1.00 95.94 199 VAL A C 1
ATOM 1539 O O . VAL A 1 199 ? -3.992 7.536 10.953 1.00 95.94 199 VAL A O 1
ATOM 1542 N N . LEU A 1 200 ? -2.787 8.864 9.592 1.00 96.38 200 LEU A N 1
ATOM 1543 C CA . LEU A 1 200 ? -3.064 10.105 10.323 1.00 96.38 200 LEU A CA 1
ATOM 1544 C C . LEU A 1 200 ? -4.565 10.420 10.351 1.00 96.38 200 LEU A C 1
ATOM 1546 O O . LEU A 1 200 ? -5.107 10.764 11.403 1.00 96.38 200 LEU A O 1
ATOM 1550 N N . ALA A 1 201 ? -5.249 10.272 9.213 1.00 97.31 201 ALA A N 1
ATOM 1551 C CA . ALA A 1 201 ? -6.685 10.498 9.105 1.00 97.31 201 ALA A CA 1
ATOM 1552 C C . ALA A 1 201 ? -7.480 9.522 9.981 1.00 97.31 201 ALA A C 1
ATOM 1554 O O . ALA A 1 201 ? -8.313 9.953 10.779 1.00 97.31 201 ALA A O 1
ATOM 1555 N N . ALA A 1 202 ? -7.202 8.220 9.863 1.00 97.00 202 ALA A N 1
ATOM 1556 C CA . ALA A 1 202 ? -7.876 7.179 10.633 1.00 97.00 202 ALA A CA 1
ATOM 1557 C C . ALA A 1 202 ? -7.643 7.348 12.141 1.00 97.00 202 ALA A C 1
ATOM 1559 O O . ALA A 1 202 ? -8.601 7.318 12.912 1.00 97.00 202 ALA A O 1
ATOM 1560 N N . THR A 1 203 ? -6.400 7.617 12.554 1.00 96.81 203 THR A N 1
ATOM 1561 C CA . THR A 1 203 ? -6.032 7.880 13.956 1.00 96.81 203 THR A CA 1
ATOM 1562 C C . THR A 1 203 ? -6.737 9.120 14.489 1.00 96.81 203 THR A C 1
ATOM 1564 O O . THR A 1 203 ? -7.363 9.069 15.545 1.00 96.81 203 THR A O 1
ATOM 1567 N N . GLY A 1 204 ? -6.700 10.223 13.735 1.00 96.06 204 GLY A N 1
ATOM 1568 C CA . GLY A 1 204 ? -7.377 11.462 14.099 1.00 96.06 204 GLY A CA 1
ATOM 1569 C C . GLY A 1 204 ? -8.880 11.268 14.297 1.00 96.06 204 GLY A C 1
ATOM 1570 O O . GLY A 1 204 ? -9.415 11.699 15.313 1.00 96.06 204 GLY A O 1
ATOM 1571 N N . ILE A 1 205 ? -9.553 10.577 13.372 1.00 95.62 205 ILE A N 1
ATOM 1572 C CA . ILE A 1 205 ? -10.993 10.290 13.462 1.00 95.62 205 ILE A CA 1
ATOM 1573 C C . ILE A 1 205 ? -11.298 9.369 14.649 1.00 95.62 205 ILE A C 1
ATOM 1575 O O . ILE A 1 205 ? -12.197 9.680 15.432 1.00 95.62 205 ILE A O 1
ATOM 1579 N N . ALA A 1 206 ? -10.552 8.272 14.807 1.00 95.69 206 ALA A N 1
ATOM 1580 C CA . ALA A 1 206 ? -10.760 7.315 15.891 1.00 95.69 206 ALA A CA 1
ATOM 1581 C C . ALA A 1 206 ? -10.629 7.997 17.261 1.00 95.69 206 ALA A C 1
ATOM 1583 O O . ALA A 1 206 ? -11.557 7.930 18.062 1.00 95.69 206 ALA A O 1
ATOM 1584 N N . LEU A 1 207 ? -9.542 8.743 17.487 1.00 95.44 207 LEU A N 1
ATOM 1585 C CA . LEU A 1 207 ? -9.314 9.498 18.725 1.00 95.44 207 LEU A CA 1
ATOM 1586 C C . LEU A 1 207 ? -10.403 10.546 18.981 1.00 95.44 207 LEU A C 1
ATOM 1588 O O . LEU A 1 207 ? -10.820 10.765 20.118 1.00 95.44 207 LEU A O 1
ATOM 1592 N N . ALA A 1 208 ? -10.892 11.204 17.929 1.00 93.50 208 ALA A N 1
ATOM 1593 C CA . ALA A 1 208 ? -11.916 12.227 18.076 1.00 93.50 208 ALA A CA 1
ATOM 1594 C C . ALA A 1 208 ? -13.259 11.622 18.523 1.00 93.50 208 ALA A C 1
ATOM 1596 O O . A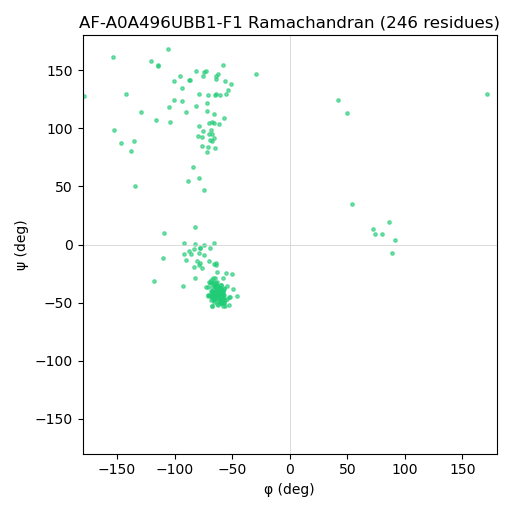LA A 1 208 ? -13.928 12.183 19.393 1.00 93.50 208 ALA A O 1
ATOM 1597 N N . VAL A 1 209 ? -13.619 10.455 17.977 1.00 92.19 209 VAL A N 1
ATOM 1598 C CA . VAL A 1 209 ? -14.829 9.710 18.359 1.00 92.19 209 VAL A CA 1
ATOM 1599 C C . VAL A 1 209 ? -14.716 9.122 19.770 1.00 92.19 209 VAL A C 1
ATOM 1601 O O . VAL A 1 209 ? -15.718 9.067 20.481 1.00 92.19 209 VAL A O 1
ATOM 1604 N N . THR A 1 210 ? -13.520 8.729 20.214 1.00 93.38 210 THR A N 1
ATOM 1605 C CA . THR A 1 210 ? -13.303 8.189 21.570 1.00 93.38 210 THR A CA 1
ATOM 1606 C C . THR A 1 210 ? -13.130 9.251 22.652 1.00 93.38 210 THR A C 1
ATOM 1608 O O . THR A 1 210 ? -13.063 8.912 23.831 1.00 93.38 210 THR A O 1
ATOM 1611 N N . GLY A 1 211 ? -13.102 10.534 22.282 1.00 92.19 211 GLY A N 1
ATOM 1612 C CA . GLY A 1 211 ? -12.998 11.653 23.220 1.00 92.19 211 GLY A CA 1
ATOM 1613 C C . GLY A 1 211 ? -11.569 12.117 23.519 1.00 92.19 211 GLY A C 1
ATOM 1614 O O . GLY A 1 211 ? -11.393 13.069 24.279 1.00 92.19 211 GLY A O 1
ATOM 1615 N N . GLU A 1 212 ? -10.559 11.540 22.869 1.00 94.50 212 GLU A N 1
ATOM 1616 C CA . GLU A 1 212 ? -9.140 11.914 22.967 1.00 94.50 212 GLU A CA 1
ATOM 1617 C C . GLU A 1 212 ? -8.828 13.165 22.119 1.00 94.50 212 GLU A C 1
ATOM 1619 O O . GLU A 1 212 ? -8.006 13.164 21.198 1.00 94.50 212 GLU A O 1
ATOM 1624 N N . ARG A 1 213 ? -9.538 14.265 22.401 1.00 92.06 213 ARG A N 1
ATOM 1625 C CA . ARG A 1 213 ? -9.621 15.458 21.535 1.00 92.06 213 ARG A CA 1
ATOM 1626 C C . ARG A 1 213 ? -8.277 16.118 21.235 1.00 92.06 213 ARG A C 1
ATOM 1628 O O . ARG A 1 213 ? -8.068 16.585 20.118 1.00 92.06 213 ARG A O 1
ATOM 1635 N N . GLU A 1 214 ? -7.384 16.192 22.217 1.00 93.94 214 GLU A N 1
ATOM 1636 C CA . GLU A 1 214 ? -6.069 16.817 22.035 1.00 93.94 214 GLU A CA 1
ATOM 1637 C C . GLU A 1 214 ? -5.213 16.013 21.051 1.00 93.94 214 GLU A C 1
ATOM 1639 O O . GLU A 1 214 ? -4.693 16.560 20.075 1.00 93.94 214 GLU A O 1
ATOM 1644 N N . GLN A 1 215 ? -5.135 14.697 21.261 1.00 95.25 215 GLN A N 1
ATOM 1645 C CA . GLN A 1 215 ? -4.394 13.792 20.388 1.00 95.25 215 GLN A CA 1
ATOM 1646 C C . GLN A 1 215 ? -5.000 13.772 18.980 1.00 95.25 215 GLN A C 1
ATOM 1648 O O . GLN A 1 215 ? -4.270 13.843 17.989 1.00 95.25 215 GLN A O 1
ATOM 1653 N N . ALA A 1 216 ? -6.332 13.756 18.881 1.00 95.56 216 ALA A N 1
ATOM 1654 C CA . ALA A 1 216 ? -7.038 13.872 17.611 1.00 95.56 216 ALA A CA 1
ATOM 1655 C C . ALA A 1 216 ? -6.669 15.164 16.866 1.00 95.56 216 ALA A C 1
ATOM 1657 O O . ALA A 1 216 ? -6.297 15.121 15.694 1.00 95.56 216 ALA A O 1
ATOM 1658 N N . GLY A 1 217 ? -6.711 16.311 17.553 1.00 94.75 217 GLY A N 1
ATOM 1659 C CA . GLY A 1 217 ? -6.374 17.613 16.978 1.00 94.75 217 GLY A CA 1
ATOM 1660 C C . GLY A 1 217 ? -4.935 17.690 16.464 1.00 94.75 217 GLY A C 1
ATOM 1661 O O . GLY A 1 217 ? -4.696 18.281 15.412 1.00 94.75 217 GLY A O 1
ATOM 1662 N N . ASN A 1 218 ? -3.985 17.057 17.158 1.00 95.19 218 ASN A N 1
ATOM 1663 C CA . ASN A 1 218 ? -2.590 16.997 16.720 1.00 95.19 218 ASN A CA 1
ATOM 1664 C C . ASN A 1 218 ? -2.422 16.169 15.436 1.00 95.19 218 ASN A C 1
ATOM 1666 O O . ASN A 1 218 ? -1.807 16.654 14.488 1.00 95.19 218 ASN A O 1
ATOM 1670 N N . ASN A 1 219 ? -3.031 14.980 15.366 1.00 95.69 219 ASN A N 1
ATOM 1671 C CA . ASN A 1 219 ? -2.988 14.132 14.167 1.00 95.69 219 ASN A CA 1
ATOM 1672 C C . ASN A 1 219 ? -3.667 14.803 12.962 1.00 95.69 219 ASN A C 1
ATOM 1674 O O . ASN A 1 219 ? -3.131 14.803 11.855 1.00 95.69 219 ASN A O 1
ATOM 1678 N N . ILE A 1 220 ? -4.826 15.436 13.180 1.00 95.94 220 ILE A N 1
ATOM 1679 C CA . ILE A 1 220 ? -5.549 16.164 12.130 1.00 95.94 220 ILE A CA 1
ATOM 1680 C C . ILE A 1 220 ? -4.722 17.351 11.627 1.00 95.94 220 ILE A C 1
ATOM 1682 O O . ILE A 1 220 ? -4.629 17.553 10.419 1.00 95.94 220 ILE A O 1
ATOM 1686 N N . ARG A 1 221 ? -4.092 18.124 12.522 1.00 95.69 221 ARG A N 1
ATOM 1687 C CA . ARG A 1 221 ? -3.208 19.230 12.125 1.00 95.69 221 ARG A CA 1
ATOM 1688 C C . ARG A 1 221 ? -2.054 18.724 11.262 1.00 95.69 221 ARG A C 1
ATOM 1690 O O . ARG A 1 221 ? -1.843 19.267 10.184 1.00 95.69 221 ARG A O 1
ATOM 1697 N N . GLN A 1 222 ? -1.376 17.664 11.699 1.00 95.56 222 GLN A N 1
ATOM 1698 C CA . GLN A 1 222 ? -0.270 17.066 10.953 1.00 95.56 222 GLN A CA 1
ATOM 1699 C C . GLN A 1 222 ? -0.705 16.618 9.548 1.00 95.56 222 GLN A C 1
ATOM 1701 O O . GLN A 1 222 ? 0.006 16.868 8.579 1.00 95.56 222 GLN A O 1
ATOM 1706 N N . LEU A 1 223 ? -1.896 16.022 9.411 1.00 96.50 223 LEU A N 1
ATOM 1707 C CA . LEU A 1 223 ? -2.457 15.668 8.105 1.00 96.50 223 LEU A CA 1
ATOM 1708 C C . LEU A 1 223 ? -2.726 16.896 7.220 1.00 96.50 223 LEU A C 1
ATOM 1710 O O . LEU A 1 223 ? -2.477 16.854 6.019 1.00 96.50 223 LEU A O 1
ATOM 1714 N N . LEU A 1 224 ? -3.262 17.979 7.788 1.00 95.94 224 LEU A N 1
ATOM 1715 C CA . LEU A 1 224 ? -3.576 19.204 7.043 1.00 95.94 224 LEU A CA 1
ATOM 1716 C C . LEU A 1 224 ? -2.318 19.963 6.599 1.00 95.94 224 LEU A C 1
ATOM 1718 O O . LEU A 1 224 ? -2.336 20.601 5.546 1.00 95.94 224 LEU A O 1
ATOM 1722 N N . GLU A 1 225 ? -1.251 19.887 7.393 1.00 95.31 225 GLU A N 1
ATOM 1723 C CA . GLU A 1 225 ? 0.057 20.480 7.106 1.00 95.31 225 GLU A CA 1
ATOM 1724 C C . GLU A 1 225 ? 0.882 19.646 6.115 1.00 95.31 225 GLU A C 1
ATOM 1726 O O . GLU A 1 225 ? 1.806 20.180 5.503 1.00 95.31 225 GLU A O 1
ATOM 1731 N N . ASN A 1 226 ? 0.540 18.368 5.914 1.00 93.94 226 ASN A N 1
ATOM 1732 C CA . ASN A 1 226 ? 1.201 17.511 4.937 1.00 93.94 226 ASN A CA 1
ATOM 1733 C C . ASN A 1 226 ? 0.813 17.936 3.497 1.00 93.94 226 ASN A C 1
ATOM 1735 O O . ASN A 1 226 ? -0.359 17.813 3.116 1.00 93.94 226 ASN A O 1
ATOM 1739 N N . PRO A 1 227 ? 1.765 18.432 2.679 1.00 91.38 227 PRO A N 1
ATOM 1740 C CA . PRO A 1 227 ? 1.480 18.892 1.320 1.00 91.38 227 PRO A CA 1
ATOM 1741 C C . PRO A 1 227 ? 1.049 17.757 0.383 1.00 91.38 227 PRO A C 1
ATOM 1743 O O . PRO A 1 227 ? 0.247 18.002 -0.522 1.00 91.38 227 PRO A O 1
ATOM 1746 N N . ASP A 1 228 ? 1.512 16.536 0.648 1.00 89.12 228 ASP A N 1
ATOM 1747 C CA . ASP A 1 228 ? 1.269 15.343 -0.164 1.00 89.12 228 ASP A CA 1
ATOM 1748 C C . ASP A 1 228 ? -0.033 14.628 0.232 1.00 89.12 228 ASP A C 1
ATOM 1750 O O . ASP A 1 228 ? -0.465 13.688 -0.433 1.00 89.12 228 ASP A O 1
ATOM 1754 N N . ALA A 1 229 ? -0.703 15.075 1.302 1.00 94.06 229 ALA A N 1
ATOM 1755 C CA . ALA A 1 229 ? -1.968 14.491 1.724 1.00 94.06 229 ALA A CA 1
ATOM 1756 C C . ALA A 1 229 ? -3.075 14.716 0.670 1.00 94.06 229 ALA A C 1
ATOM 1758 O O . ALA A 1 229 ? -3.360 15.871 0.305 1.00 94.06 229 ALA A O 1
ATOM 1759 N N . PRO A 1 230 ? -3.786 13.652 0.241 1.00 94.50 230 PRO A N 1
ATOM 1760 C CA . PRO A 1 230 ? -4.937 13.765 -0.647 1.00 94.50 230 PRO A CA 1
ATOM 1761 C C . PRO A 1 230 ? -5.962 14.785 -0.141 1.00 94.50 230 PRO A C 1
ATOM 1763 O O . PRO A 1 230 ? -6.258 14.877 1.058 1.00 94.50 230 PRO A O 1
ATOM 1766 N N . SER A 1 231 ? -6.506 15.587 -1.055 1.00 95.56 231 SER A N 1
ATOM 1767 C CA . SER A 1 231 ? -7.441 16.662 -0.702 1.00 95.56 231 SER A CA 1
ATOM 1768 C C . SER A 1 231 ? -8.727 16.115 -0.069 1.00 95.56 231 SER A C 1
ATOM 1770 O O . SER A 1 231 ? -9.284 16.708 0.855 1.00 95.56 231 SER A O 1
ATOM 1772 N N . GLU A 1 232 ? -9.135 14.926 -0.496 1.00 96.00 232 GLU A N 1
ATOM 1773 C CA . GLU A 1 232 ? -10.306 14.188 -0.048 1.00 96.00 232 GLU A CA 1
ATOM 1774 C C . GLU A 1 232 ? -10.165 13.782 1.421 1.00 96.00 232 GLU A C 1
ATOM 1776 O O . GLU A 1 232 ? -11.105 13.960 2.198 1.00 96.00 232 GLU A O 1
ATOM 1781 N N . LEU A 1 233 ? -8.979 13.311 1.828 1.00 95.88 233 LEU A N 1
ATOM 1782 C CA . LEU A 1 233 ? -8.692 12.969 3.224 1.00 95.88 233 LEU A CA 1
ATOM 1783 C C . LEU A 1 233 ? -8.705 14.213 4.111 1.00 95.88 233 LEU A C 1
ATOM 1785 O O . LEU A 1 233 ? -9.299 14.194 5.189 1.00 95.88 233 LEU A O 1
ATOM 1789 N N . ARG A 1 234 ? -8.119 15.320 3.638 1.00 96.56 234 ARG A N 1
ATOM 1790 C CA . ARG A 1 234 ? -8.149 16.605 4.353 1.00 96.56 234 ARG A CA 1
ATOM 1791 C C . ARG A 1 234 ? -9.584 17.097 4.561 1.00 96.56 234 ARG A C 1
ATOM 1793 O O . ARG A 1 234 ? -9.951 17.491 5.667 1.00 96.56 234 ARG A O 1
ATOM 1800 N N . VAL A 1 235 ? -10.430 17.019 3.533 1.00 96.25 235 VAL A N 1
ATOM 1801 C CA . VAL A 1 235 ? -11.858 17.370 3.633 1.00 96.25 235 VAL A CA 1
ATOM 1802 C C . VAL A 1 235 ? -12.607 16.435 4.583 1.00 96.25 235 VAL A C 1
ATOM 1804 O O . VAL A 1 235 ? -13.419 16.906 5.384 1.00 96.25 235 VAL A O 1
ATOM 1807 N N . LEU A 1 236 ? -12.332 15.130 4.526 1.00 95.25 236 LEU A N 1
ATOM 1808 C CA . LEU A 1 236 ? -12.942 14.134 5.403 1.00 95.25 236 LEU A CA 1
ATOM 1809 C C . LEU A 1 236 ? -12.675 14.451 6.878 1.00 95.25 236 LEU A C 1
ATOM 1811 O O . LEU A 1 236 ? -13.625 14.560 7.655 1.00 95.25 236 LEU A O 1
ATOM 1815 N N . VAL A 1 237 ? -11.412 14.655 7.264 1.00 95.31 237 VAL A N 1
ATOM 1816 C CA . VAL A 1 237 ? -11.078 14.929 8.671 1.00 95.31 237 VAL A CA 1
ATOM 1817 C C . VAL A 1 237 ? -11.636 16.265 9.154 1.00 95.31 237 VAL A C 1
ATOM 1819 O O . VAL A 1 237 ? -12.086 16.352 10.294 1.00 95.31 237 VAL A O 1
ATOM 1822 N N . MET A 1 238 ? -11.691 17.289 8.293 1.00 93.75 238 MET A N 1
ATOM 1823 C CA . MET A 1 238 ? -12.302 18.575 8.645 1.00 93.75 238 MET A CA 1
ATOM 1824 C C . MET A 1 238 ? -13.796 18.424 8.933 1.00 93.75 238 MET A C 1
ATOM 1826 O O . MET A 1 238 ? -14.294 19.011 9.890 1.00 93.75 238 MET A O 1
ATOM 1830 N N . ARG A 1 239 ? -14.518 17.611 8.149 1.00 92.00 239 ARG A N 1
ATOM 1831 C CA . ARG A 1 239 ? -15.939 17.329 8.408 1.00 92.00 239 ARG A CA 1
ATOM 1832 C C . ARG A 1 239 ? -16.144 16.680 9.773 1.00 92.00 239 ARG A C 1
ATOM 1834 O O . ARG A 1 239 ? -17.008 17.131 10.518 1.00 92.00 239 ARG A O 1
ATOM 1841 N N . TYR A 1 240 ? -15.336 15.677 10.113 1.00 89.25 240 TYR A N 1
ATOM 1842 C CA . TYR A 1 240 ? -15.401 15.032 11.427 1.00 89.25 240 TYR A CA 1
ATOM 1843 C C . TYR A 1 240 ? -15.069 16.004 12.563 1.00 89.25 240 TYR A C 1
ATOM 1845 O O . TYR A 1 240 ? -15.798 16.059 13.550 1.00 89.25 240 TYR A O 1
ATOM 1853 N N . ALA A 1 241 ? -14.021 16.816 12.407 1.00 88.31 241 ALA A N 1
ATOM 1854 C CA . ALA A 1 241 ? -13.637 17.807 13.408 1.00 88.31 241 ALA A CA 1
ATOM 1855 C C . ALA A 1 241 ? -14.755 18.830 13.678 1.00 88.31 241 ALA A C 1
ATOM 1857 O O . ALA A 1 241 ? -15.013 19.163 14.833 1.00 88.31 241 ALA A O 1
ATOM 1858 N N . LEU A 1 242 ? -15.443 19.296 12.628 1.00 88.56 242 LEU A N 1
ATOM 1859 C CA . LEU A 1 242 ? -16.560 20.237 12.751 1.00 88.56 242 LEU A CA 1
ATOM 1860 C C . LEU A 1 242 ? -17.797 19.593 13.391 1.00 88.56 242 LEU A C 1
ATOM 1862 O O . LEU A 1 242 ? -18.380 20.183 14.294 1.00 88.56 242 LEU A O 1
ATOM 1866 N N . MET A 1 243 ? -18.162 18.367 13.001 1.00 86.94 243 MET A N 1
ATOM 1867 C CA . MET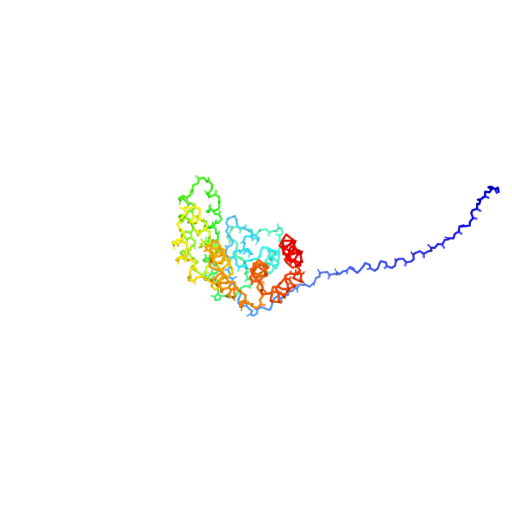 A 1 243 ? -19.311 17.663 13.597 1.00 86.94 243 MET A CA 1
ATOM 1868 C C . MET A 1 243 ? -19.159 17.458 15.112 1.00 86.94 243 MET A C 1
ATOM 1870 O O . MET A 1 243 ? -20.141 17.528 15.846 1.00 86.94 243 MET A O 1
ATOM 1874 N N . LEU A 1 244 ? -17.933 17.236 15.592 1.00 80.38 244 LEU A N 1
ATOM 1875 C CA . LEU A 1 244 ? -17.646 17.068 17.021 1.00 80.38 244 LEU A CA 1
ATOM 1876 C C . LEU A 1 244 ? -17.644 18.389 17.805 1.00 80.38 244 LEU A C 1
ATOM 1878 O O . LEU A 1 244 ? -17.778 18.378 19.034 1.00 80.38 244 LEU A O 1
ATOM 1882 N N . ALA A 1 245 ? -17.486 19.523 17.119 1.00 82.50 245 ALA A N 1
ATOM 1883 C CA . ALA A 1 245 ? -17.616 20.839 17.732 1.00 82.50 245 ALA A CA 1
ATOM 1884 C C . ALA A 1 245 ? -19.087 21.168 18.038 1.00 82.50 245 ALA A C 1
ATOM 1886 O O . ALA A 1 245 ? -19.364 21.729 19.093 1.00 82.50 245 ALA A O 1
ATOM 1887 N N . ASP A 1 246 ? -20.011 20.748 17.167 1.00 82.00 246 ASP A N 1
ATOM 1888 C CA . ASP A 1 246 ? -21.448 21.044 17.278 1.00 82.00 246 ASP A CA 1
ATOM 1889 C C . ASP A 1 246 ? -22.190 20.177 18.313 1.00 82.00 246 ASP A C 1
ATOM 1891 O O . ASP A 1 246 ? -23.307 20.497 18.711 1.00 82.00 246 ASP A O 1
ATOM 1895 N N . SER A 1 247 ? -21.595 19.069 18.765 1.00 73.31 247 SER A N 1
ATOM 189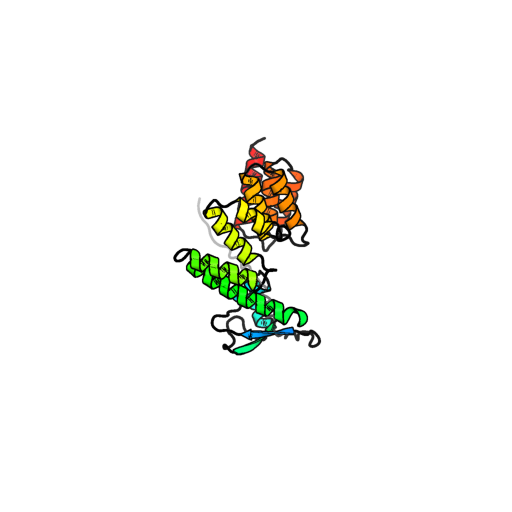6 C CA . SER A 1 247 ? -22.187 18.180 19.779 1.00 73.31 247 SER A CA 1
ATOM 1897 C C . SER A 1 247 ? -21.990 18.646 21.236 1.00 73.31 247 SER A C 1
ATOM 1899 O O . SER A 1 247 ? -22.152 17.841 22.155 1.00 73.31 247 SER A O 1
ATOM 1901 N N . GLN A 1 248 ? -21.597 19.906 21.455 1.00 59.28 248 GLN A N 1
ATOM 1902 C CA . GLN A 1 248 ? -21.347 20.522 22.771 1.00 59.28 248 GLN A CA 1
ATOM 1903 C C . GLN A 1 248 ? -22.389 21.592 23.090 1.00 59.28 248 GLN A C 1
ATOM 1905 O O . GLN A 1 248 ? -22.776 21.670 24.278 1.00 59.28 248 GLN A O 1
#

Secondary structure (DSSP, 8-state):
-------------------------------TTS-EEEEE--TT--HHHHHHHHHS-GGGHHHHHHHTT--TT-PPPTT-EEEEEEEGGGHHHHHHHHHHHHHHHHHHHHTTT-HHHHHHHHHHHHHH-TT-HHHHHHHHHHHHHTT-HHHHHHHHGGGTTSHHHHHHHHHHHHHTT-HHHHHHHHHHHHTSSS--HHHHHHHHHHHHHHT-HHHHHHHHHHHHH-TTS-HHHHHHHHHHHHHHHHT-

Mean predicted aligned error: 8.33 Å

Sequence (248 aa):
MKTLILTAAVIMTAGCTKTTVVQSRYIIQPDTQSSQCRYTWQHGDYWEFLAWALLDDIPSADVLALTAGYLPEVLPAPGTEILIPLSEDLEQAAINRMDAARLVRAATELRETDRDGCMQLLRQAEEKDPSWSVPVADITVLLLEDGKTDQALELLDPMCHKNIPALILAGIDWRNGNTEGALRHLSEAMATNNPRPEVLAATGIALAVTGEREQAGNNIRQLLENPDAPSE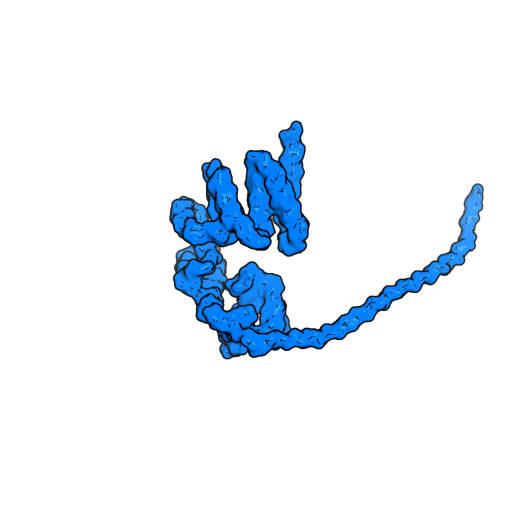LRVLVMRYALMLADSQ